Protein AF-A0A1F9PVB0-F1 (afdb_monomer)

Radius of gyration: 19.14 Å; Cα contacts (8 Å, |Δi|>4): 249; chains: 1; bounding box: 42×34×52 Å

Mean predicted aligned error: 6.61 Å

Secondary structure (DSSP, 8-state):
-PPPPHHHHHHHHHHHHHHTTSS-TT-EE-HHHHHHHTT--HHHHHHHHHHHHHTTSEEEETTTEEEEPP--HHHHHHHHHHHHHHHHHHHHHHHHH--HHHHHHHHHHHHHHHHHHHHT-HHHHHHHHHHHHHHHHHHTT-HHHHHHHHHHHHHHHHHHHHHTTSHHHHHHHHHHHHHHHHHHHHT-HHHHHHHHHHHHHHHHHHHHHHHHHHHHHHHH-----

Foldseek 3Di:
DDDDDPLVVLLVVVLLCLLLCVVPAFDFDALVVSCVVVVHDSVSSVSSLVVCVVLVQWDQDVVRHTGGHHDDLVVLVVLLVVLLVLLLLLQLLLLVQPDPVLLVVLVVLLVQLVVCLVVLVLVSNLVSVLVNSLSSSVSSVDPVSSVVNNVSSSVCSSQSSLLSVPSVLSVVLSVLSVQLSVCSVVSPSVSNSVSSSVSSVSSSVSSVVSSVVSNVVVVVPPPDD

pLDDT: mean 88.17, std 12.31, range [33.34, 98.75]

Structure (mmCIF, N/CA/C/O backbone):
data_AF-A0A1F9PVB0-F1
#
_entry.id   AF-A0A1F9PVB0-F1
#
loop_
_atom_site.group_PDB
_atom_site.id
_atom_site.type_symbol
_atom_site.label_atom_id
_atom_site.label_alt_id
_atom_site.label_comp_id
_atom_site.label_asym_id
_atom_site.label_entity_id
_atom_site.label_seq_id
_atom_site.pdbx_PDB_ins_code
_atom_site.Cartn_x
_atom_site.Cartn_y
_atom_site.Cartn_z
_atom_site.occupancy
_atom_site.B_iso_or_equiv
_atom_site.auth_seq_id
_atom_site.auth_comp_id
_atom_site.auth_asym_id
_atom_site.auth_atom_id
_atom_site.pdbx_PDB_model_num
ATOM 1 N N . MET A 1 1 ? -12.486 -3.206 -29.913 1.00 39.44 1 MET A N 1
ATOM 2 C CA . MET A 1 1 ? -11.451 -3.161 -28.852 1.00 39.44 1 MET A CA 1
ATOM 3 C C . MET A 1 1 ? -10.563 -1.949 -29.099 1.00 39.44 1 MET A C 1
ATOM 5 O O . MET A 1 1 ? -10.089 -1.798 -30.216 1.00 39.44 1 MET A O 1
ATOM 9 N N . LYS A 1 2 ? -10.399 -1.046 -28.122 1.00 46.59 2 LYS A N 1
ATOM 10 C CA . LYS A 1 2 ? -9.536 0.141 -28.270 1.00 46.59 2 LYS A CA 1
ATOM 11 C C . LYS A 1 2 ? -8.075 -0.313 -28.170 1.00 46.59 2 LYS A C 1
ATOM 13 O O . LYS A 1 2 ? -7.736 -0.998 -27.208 1.00 46.59 2 LYS A O 1
ATOM 18 N N . ALA A 1 3 ? -7.240 0.021 -29.153 1.00 67.44 3 ALA A N 1
ATOM 19 C CA . ALA A 1 3 ? -5.820 -0.320 -29.119 1.00 67.44 3 ALA A CA 1
ATOM 20 C C . ALA A 1 3 ? -5.157 0.313 -27.884 1.00 67.44 3 ALA A C 1
ATOM 22 O O . ALA A 1 3 ? -5.349 1.498 -27.603 1.00 67.44 3 ALA A O 1
ATOM 23 N N . GLU A 1 4 ? -4.405 -0.485 -27.127 1.00 75.62 4 GLU A N 1
ATOM 24 C CA . GLU A 1 4 ? -3.666 0.002 -25.964 1.00 75.62 4 GLU A CA 1
ATOM 25 C C . GLU A 1 4 ? -2.594 1.007 -26.406 1.00 75.62 4 GLU A C 1
ATOM 27 O O . GLU A 1 4 ? -1.828 0.735 -27.335 1.00 75.62 4 GLU A O 1
ATOM 32 N N . SER A 1 5 ? -2.542 2.174 -25.752 1.00 87.81 5 SER A N 1
ATOM 33 C CA . SER A 1 5 ? -1.594 3.226 -26.124 1.00 87.81 5 SER A CA 1
ATOM 34 C C . SER A 1 5 ? -0.147 2.784 -25.902 1.00 87.81 5 SER A C 1
ATOM 36 O O . SER A 1 5 ? 0.158 2.037 -24.969 1.00 87.81 5 SER A O 1
ATOM 38 N N . LEU A 1 6 ? 0.764 3.294 -26.735 1.00 86.50 6 LEU A N 1
ATOM 39 C CA . LEU A 1 6 ? 2.190 2.970 -26.660 1.00 86.50 6 LEU A CA 1
ATOM 40 C C . LEU A 1 6 ? 2.778 3.274 -25.275 1.00 86.50 6 LEU A C 1
ATOM 42 O O . LEU A 1 6 ? 3.501 2.457 -24.719 1.00 86.50 6 LEU A O 1
ATOM 46 N N . ARG A 1 7 ? 2.364 4.391 -24.665 1.00 87.56 7 ARG A N 1
ATOM 47 C CA . ARG A 1 7 ? 2.676 4.735 -23.271 1.00 87.56 7 ARG A CA 1
ATOM 48 C C . ARG A 1 7 ? 2.326 3.613 -22.296 1.00 87.56 7 ARG A C 1
ATOM 50 O O . ARG A 1 7 ? 3.133 3.276 -21.438 1.00 87.56 7 ARG A O 1
ATOM 57 N N . THR A 1 8 ? 1.118 3.058 -22.395 1.00 82.12 8 THR A N 1
ATOM 58 C CA . THR A 1 8 ? 0.661 2.008 -21.477 1.00 82.12 8 THR A CA 1
ATOM 59 C C . THR A 1 8 ? 1.465 0.727 -21.671 1.00 82.12 8 THR A C 1
ATOM 61 O O . THR A 1 8 ? 1.824 0.097 -20.679 1.00 82.12 8 THR A O 1
ATOM 64 N N . LYS A 1 9 ? 1.816 0.383 -22.917 1.00 85.25 9 LYS A N 1
ATOM 65 C CA . LYS A 1 9 ? 2.694 -0.758 -23.215 1.00 85.25 9 LYS A CA 1
ATOM 66 C C . LYS A 1 9 ? 4.089 -0.580 -22.610 1.00 85.25 9 LYS A C 1
ATOM 68 O O . LYS A 1 9 ? 4.544 -1.463 -21.888 1.00 85.25 9 LYS A O 1
ATOM 73 N N . VAL A 1 10 ? 4.723 0.576 -22.836 1.00 90.06 10 VAL A N 1
ATOM 74 C CA . VAL A 1 10 ? 6.048 0.909 -22.278 1.00 90.06 10 VAL A CA 1
ATOM 75 C C . VAL A 1 10 ? 6.019 0.850 -20.750 1.00 90.06 10 VAL A C 1
ATOM 77 O O . VAL A 1 10 ? 6.841 0.170 -20.145 1.00 90.06 10 VAL A O 1
ATOM 80 N N . TYR A 1 11 ? 5.029 1.493 -20.124 1.00 89.19 11 TYR A N 1
ATOM 81 C CA . TYR A 1 11 ? 4.842 1.462 -18.673 1.00 89.19 11 TYR A CA 1
ATOM 82 C C . TYR A 1 11 ? 4.715 0.031 -18.135 1.00 89.19 11 TYR A C 1
ATOM 84 O O . TYR A 1 11 ? 5.424 -0.326 -17.198 1.00 89.19 11 TYR A O 1
ATOM 92 N N . LYS A 1 12 ? 3.846 -0.800 -18.728 1.00 83.12 12 LYS A N 1
ATOM 93 C CA . LYS A 1 12 ? 3.641 -2.183 -18.274 1.00 83.12 12 LYS A CA 1
ATOM 94 C C . LYS A 1 12 ? 4.915 -3.016 -18.401 1.00 83.12 12 LYS A C 1
ATOM 96 O O . LYS A 1 12 ? 5.236 -3.737 -17.464 1.00 83.12 12 LYS A O 1
ATOM 101 N N . SER A 1 13 ? 5.634 -2.888 -19.519 1.00 85.81 13 SER A N 1
ATOM 102 C CA . SER A 1 13 ? 6.887 -3.614 -19.752 1.00 85.81 13 SER A CA 1
ATOM 103 C C . SER A 1 13 ? 7.946 -3.240 -18.720 1.00 85.81 13 SER A C 1
ATOM 105 O O . SER A 1 13 ? 8.415 -4.103 -17.988 1.00 85.81 13 SER A O 1
ATOM 107 N N . LEU A 1 14 ? 8.253 -1.945 -18.587 1.00 88.69 14 LEU A N 1
ATOM 108 C CA . LEU A 1 14 ? 9.259 -1.461 -17.637 1.00 88.69 14 LEU A CA 1
ATOM 109 C C . LEU A 1 14 ? 8.904 -1.816 -16.194 1.00 88.69 14 LEU A C 1
ATOM 111 O O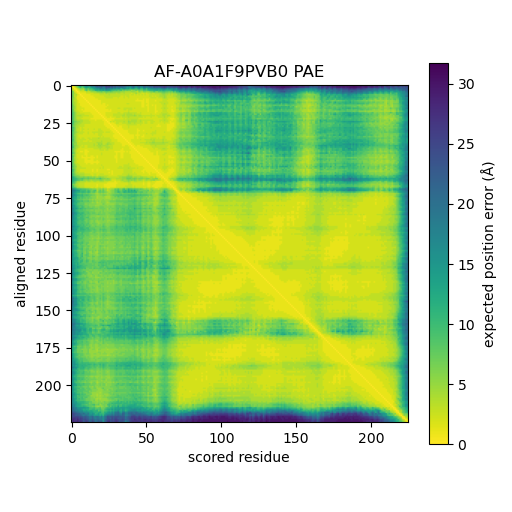 . LEU A 1 14 ? 9.774 -2.174 -15.410 1.00 88.69 14 LEU A O 1
ATOM 115 N N . ARG A 1 15 ? 7.618 -1.736 -15.838 1.00 86.12 15 ARG A N 1
ATOM 116 C CA . ARG A 1 15 ? 7.149 -2.115 -14.507 1.00 86.12 15 ARG A CA 1
ATOM 117 C C . ARG A 1 15 ? 7.441 -3.581 -14.208 1.00 86.12 15 ARG A C 1
ATOM 119 O O . ARG A 1 15 ? 7.918 -3.884 -13.121 1.00 86.12 15 ARG A O 1
ATOM 12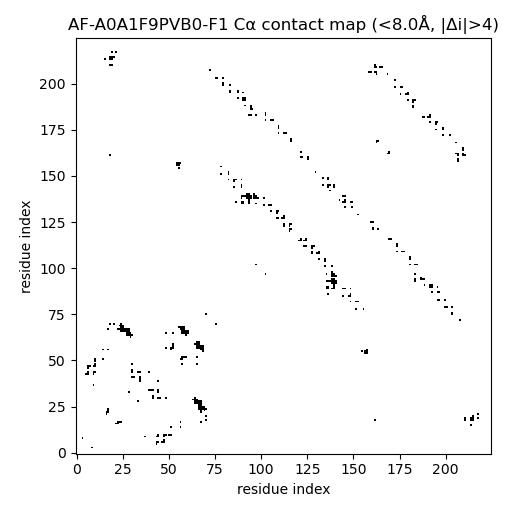6 N N . ILE A 1 16 ? 7.136 -4.475 -15.150 1.00 80.00 16 ILE A N 1
ATOM 127 C CA . ILE A 1 16 ? 7.434 -5.904 -15.012 1.00 80.00 16 ILE A CA 1
ATOM 128 C C . ILE A 1 16 ? 8.944 -6.090 -14.885 1.00 80.00 16 ILE A C 1
ATOM 130 O O . ILE A 1 16 ? 9.393 -6.734 -13.945 1.00 80.00 16 ILE A O 1
ATOM 134 N N . ASP A 1 17 ? 9.734 -5.466 -15.754 1.00 85.62 17 ASP A N 1
ATOM 135 C CA . ASP A 1 17 ? 11.188 -5.616 -15.737 1.00 85.62 17 ASP A CA 1
ATOM 136 C C . ASP A 1 17 ? 11.817 -5.131 -14.413 1.00 85.62 17 ASP A C 1
ATOM 138 O O . ASP A 1 17 ? 12.725 -5.773 -13.895 1.00 85.62 17 ASP A O 1
ATOM 142 N N . ILE A 1 18 ? 11.302 -4.055 -13.811 1.00 85.12 18 ILE A N 1
ATOM 143 C CA . ILE A 1 18 ? 11.745 -3.574 -12.490 1.00 85.12 18 ILE A CA 1
ATOM 144 C C . ILE A 1 18 ? 11.314 -4.536 -11.373 1.00 85.12 18 ILE A C 1
ATOM 146 O O . ILE A 1 18 ? 12.125 -4.947 -10.550 1.00 85.12 18 ILE A O 1
ATOM 150 N N . VAL A 1 19 ? 10.037 -4.925 -11.339 1.00 79.19 19 VAL A N 1
ATOM 151 C CA . VAL A 1 19 ? 9.473 -5.760 -10.260 1.00 79.19 19 VAL A CA 1
ATOM 152 C C . VAL A 1 19 ? 10.051 -7.183 -10.269 1.00 79.19 19 VAL A C 1
ATOM 154 O O . VAL A 1 19 ? 10.227 -7.789 -9.213 1.00 79.19 19 VAL A O 1
ATOM 157 N N . THR A 1 20 ? 10.370 -7.712 -11.452 1.00 73.00 20 THR A N 1
ATOM 158 C CA . THR A 1 20 ? 11.058 -9.004 -11.639 1.00 73.00 20 THR A CA 1
ATOM 159 C C . THR A 1 20 ? 12.543 -8.947 -11.282 1.00 73.00 20 THR A C 1
ATOM 161 O O . THR A 1 20 ? 13.182 -9.990 -11.187 1.00 73.00 20 THR A O 1
ATOM 164 N N . GLY A 1 21 ? 13.120 -7.752 -11.133 1.00 77.50 21 GLY A N 1
ATOM 165 C CA . GLY A 1 21 ? 14.564 -7.573 -11.009 1.00 77.50 21 GLY A CA 1
ATOM 166 C C . GLY A 1 21 ? 15.342 -7.790 -12.312 1.00 77.50 21 GLY A C 1
ATOM 167 O O . GLY A 1 21 ? 16.573 -7.776 -12.274 1.00 77.50 21 GLY A O 1
ATOM 168 N N . LYS A 1 22 ? 14.668 -7.951 -13.466 1.00 83.06 22 LYS A N 1
ATOM 169 C CA . LYS A 1 22 ? 15.325 -7.956 -14.786 1.00 83.06 22 LYS A CA 1
ATOM 170 C C . LYS A 1 22 ? 16.086 -6.648 -15.011 1.00 83.06 22 LYS A C 1
ATOM 172 O O . LYS A 1 22 ? 17.226 -6.663 -15.465 1.00 83.06 22 LYS A O 1
ATOM 177 N N . ILE A 1 23 ? 15.476 -5.526 -14.633 1.00 86.44 23 ILE A N 1
ATOM 178 C CA . ILE A 1 23 ? 16.192 -4.285 -14.350 1.00 86.44 23 ILE A CA 1
ATOM 179 C C . ILE A 1 23 ? 16.444 -4.271 -12.843 1.00 86.44 23 ILE A C 1
ATOM 181 O O . ILE A 1 23 ? 15.514 -4.132 -12.051 1.00 86.44 23 ILE A O 1
ATOM 185 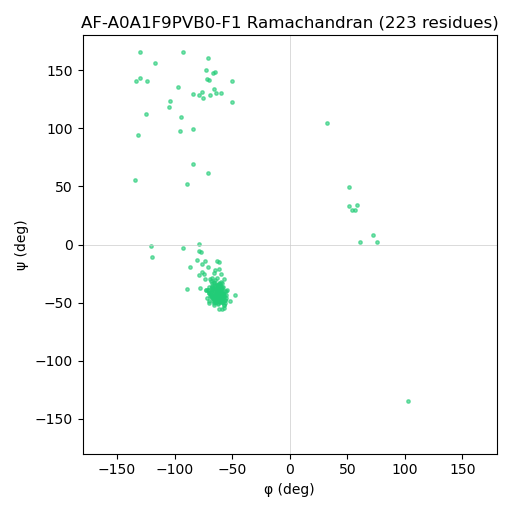N N . ARG A 1 24 ? 17.707 -4.445 -12.450 1.00 83.44 24 ARG A N 1
ATOM 186 C CA . ARG A 1 24 ? 18.093 -4.568 -11.040 1.00 83.44 24 ARG A CA 1
ATOM 187 C C . ARG A 1 24 ? 17.858 -3.265 -10.275 1.00 83.44 24 ARG A C 1
ATOM 189 O O . ARG A 1 24 ? 18.075 -2.181 -10.825 1.00 83.44 24 ARG A O 1
ATOM 196 N N . GLY A 1 25 ? 17.518 -3.380 -8.993 1.00 84.94 25 GLY A N 1
ATOM 197 C CA . GLY A 1 25 ? 17.609 -2.270 -8.043 1.00 84.94 25 GLY A CA 1
ATOM 198 C C . GLY A 1 25 ? 18.985 -1.600 -8.111 1.00 84.94 25 GLY A C 1
ATOM 199 O O . GLY A 1 25 ? 19.998 -2.261 -8.342 1.00 84.94 25 GLY A O 1
ATOM 200 N N . GLY A 1 26 ? 19.019 -0.273 -8.012 1.00 87.19 26 GLY A N 1
ATOM 201 C CA . GLY A 1 26 ? 20.235 0.524 -8.190 1.00 87.19 26 GLY A CA 1
ATOM 202 C C . GLY A 1 26 ? 20.686 0.706 -9.646 1.00 87.19 26 GLY A C 1
ATOM 203 O O . GLY A 1 26 ? 21.707 1.347 -9.892 1.00 87.19 26 GLY A O 1
ATOM 204 N N . THR A 1 27 ? 19.946 0.187 -10.634 1.00 90.88 27 THR A N 1
ATOM 205 C CA . THR A 1 27 ? 20.231 0.467 -12.050 1.00 90.88 27 THR A CA 1
ATOM 206 C C . THR A 1 27 ? 19.757 1.870 -12.414 1.00 90.88 27 THR A C 1
ATOM 208 O O . THR A 1 27 ? 18.606 2.237 -12.170 1.00 90.88 27 THR A O 1
ATOM 211 N N . ARG A 1 28 ? 20.623 2.652 -13.062 1.00 94.62 28 ARG A N 1
ATOM 212 C CA . ARG A 1 28 ? 20.244 3.934 -13.664 1.00 94.62 28 ARG A CA 1
ATOM 213 C C . ARG A 1 28 ? 19.661 3.702 -15.058 1.00 94.62 28 ARG A C 1
ATOM 215 O O . ARG A 1 28 ? 20.298 3.053 -15.879 1.00 94.62 28 ARG A O 1
ATOM 222 N N . VAL A 1 29 ? 18.494 4.279 -15.334 1.00 94.50 29 VAL A N 1
ATOM 223 C CA . VAL A 1 29 ? 17.827 4.246 -16.644 1.00 94.50 29 VAL A CA 1
ATOM 224 C C . VAL A 1 29 ? 17.551 5.659 -17.152 1.00 94.50 29 VAL A C 1
ATOM 226 O O . VAL A 1 29 ? 17.170 6.555 -16.393 1.00 94.50 29 VAL A O 1
ATOM 229 N N . THR A 1 30 ? 17.720 5.881 -18.453 1.00 95.44 30 THR A N 1
ATOM 230 C CA . THR A 1 30 ? 17.417 7.163 -19.103 1.00 95.44 30 THR A CA 1
ATOM 231 C C . THR A 1 30 ? 16.311 7.043 -20.145 1.00 95.44 30 THR A C 1
ATOM 233 O O . THR A 1 30 ? 16.089 5.991 -20.740 1.00 95.44 30 THR A O 1
ATOM 236 N N . GLU A 1 31 ? 15.636 8.164 -20.422 1.00 94.75 31 GLU A N 1
ATOM 237 C CA . GLU A 1 31 ? 14.632 8.245 -21.491 1.00 94.75 31 GLU A CA 1
ATOM 238 C C . GLU A 1 31 ? 15.188 7.792 -22.847 1.00 94.75 31 GLU A C 1
ATOM 240 O O . GLU A 1 31 ? 14.477 7.144 -23.606 1.00 94.75 31 GLU A O 1
ATOM 245 N N . ASN A 1 32 ? 16.442 8.145 -23.153 1.00 94.06 32 ASN A N 1
ATOM 246 C CA . ASN A 1 32 ? 17.069 7.836 -24.437 1.00 94.06 32 ASN A CA 1
ATOM 247 C C . ASN A 1 32 ? 17.385 6.343 -24.567 1.00 94.06 32 ASN A C 1
ATOM 249 O O . ASN A 1 32 ? 17.079 5.758 -25.599 1.00 94.06 32 ASN A O 1
ATOM 253 N N . GLU A 1 33 ? 17.963 5.729 -23.531 1.00 93.31 33 GLU A N 1
ATOM 254 C CA . GLU A 1 33 ? 18.284 4.294 -23.534 1.00 93.31 33 GLU A CA 1
ATOM 255 C C . GLU A 1 33 ? 17.021 3.452 -23.743 1.00 93.31 33 GLU A C 1
ATOM 257 O O . GLU A 1 33 ? 17.001 2.573 -24.600 1.00 93.31 33 GLU A O 1
ATOM 262 N N . ILE A 1 34 ? 15.943 3.774 -23.020 1.00 93.50 34 ILE A N 1
ATOM 263 C CA . ILE A 1 34 ? 14.671 3.053 -23.128 1.00 93.50 34 ILE A CA 1
ATOM 264 C C . ILE A 1 34 ? 13.956 3.334 -24.459 1.00 93.50 34 ILE A C 1
ATOM 266 O O . ILE A 1 34 ? 13.369 2.431 -25.049 1.00 93.50 34 ILE A O 1
ATOM 270 N N . ALA A 1 35 ? 13.990 4.574 -24.958 1.00 93.75 35 ALA A N 1
ATOM 271 C CA . ALA A 1 35 ? 13.406 4.910 -26.259 1.00 93.75 35 ALA A CA 1
ATOM 272 C C . ALA A 1 35 ? 14.086 4.142 -27.400 1.00 93.75 35 ALA A C 1
ATOM 274 O O . ALA A 1 35 ? 13.400 3.591 -28.261 1.00 93.75 35 ALA A O 1
ATOM 275 N N . ASN A 1 36 ? 15.418 4.056 -27.361 1.00 92.50 36 ASN A N 1
ATOM 276 C CA . ASN A 1 36 ? 16.204 3.322 -28.346 1.00 92.50 36 ASN A CA 1
ATOM 277 C C . ASN A 1 36 ? 15.961 1.811 -28.255 1.00 92.50 36 ASN A C 1
ATOM 279 O O . ASN A 1 36 ? 15.741 1.179 -29.284 1.00 92.50 36 ASN A O 1
ATOM 283 N N . SER A 1 37 ? 15.950 1.233 -27.047 1.00 88.25 37 SER A N 1
ATOM 284 C CA . SER A 1 37 ? 15.757 -0.215 -26.876 1.00 88.25 37 SER A CA 1
ATOM 285 C C . SER A 1 37 ? 14.368 -0.690 -27.302 1.00 88.25 37 SER A C 1
ATOM 287 O O . SER A 1 37 ? 14.225 -1.793 -27.821 1.00 88.25 37 SER A O 1
ATOM 289 N N . LEU A 1 38 ? 13.345 0.149 -27.121 1.00 86.62 38 LEU A N 1
ATOM 290 C CA . LEU A 1 38 ? 11.968 -0.163 -27.503 1.00 86.62 38 LEU A CA 1
ATOM 291 C C . LEU A 1 38 ? 11.604 0.320 -28.918 1.00 86.62 38 LEU A C 1
ATOM 293 O O . LEU A 1 38 ? 10.486 0.066 -29.363 1.00 86.62 38 LEU A O 1
ATOM 297 N N . ASN A 1 39 ? 12.517 1.004 -29.619 1.00 90.25 39 ASN A N 1
ATOM 298 C CA . ASN A 1 39 ? 12.292 1.639 -30.922 1.00 90.25 39 ASN A CA 1
ATOM 299 C C . ASN A 1 39 ? 11.044 2.550 -30.944 1.00 90.25 39 ASN A C 1
ATOM 301 O O . ASN A 1 39 ? 10.163 2.441 -31.801 1.00 90.25 39 ASN A O 1
ATOM 305 N N . VAL A 1 40 ? 10.944 3.441 -29.953 1.00 92.19 40 VAL A N 1
ATOM 306 C CA . VAL A 1 40 ? 9.829 4.386 -29.779 1.00 92.19 40 VAL A CA 1
ATOM 307 C C . VAL A 1 40 ? 10.335 5.812 -29.574 1.00 92.19 40 VAL A C 1
ATOM 309 O O . VAL A 1 40 ? 11.497 6.043 -29.257 1.00 92.19 40 VAL A O 1
ATOM 312 N N . SER A 1 41 ? 9.451 6.804 -29.704 1.00 92.75 41 SER A N 1
ATOM 313 C CA . SER A 1 41 ? 9.799 8.185 -29.359 1.00 92.75 41 SER A CA 1
ATOM 314 C C . SER A 1 41 ? 9.949 8.384 -27.843 1.00 92.75 41 SER A C 1
ATOM 316 O O . SER A 1 41 ? 9.429 7.626 -27.024 1.00 92.75 41 SER A O 1
ATOM 318 N N . ARG A 1 42 ? 10.638 9.458 -27.447 1.00 93.75 42 ARG A N 1
ATOM 319 C CA . ARG A 1 42 ? 10.915 9.769 -26.033 1.00 93.75 42 ARG A CA 1
ATOM 320 C C . ARG A 1 42 ? 9.677 10.147 -25.218 1.00 93.75 42 ARG A C 1
ATOM 322 O O . ARG A 1 42 ? 9.663 9.925 -24.014 1.00 93.75 42 ARG A O 1
ATOM 329 N N . THR A 1 43 ? 8.648 10.721 -25.837 1.00 93.69 43 THR A N 1
ATOM 330 C CA . THR A 1 43 ? 7.437 11.195 -25.141 1.00 93.69 43 THR A CA 1
ATOM 331 C C . THR A 1 43 ? 6.706 10.087 -24.364 1.00 93.69 43 THR A C 1
ATOM 333 O O . THR A 1 43 ? 6.551 10.237 -23.151 1.00 93.69 43 THR A O 1
ATOM 336 N N . PRO A 1 44 ? 6.307 8.948 -24.975 1.00 92.56 44 PRO A N 1
ATOM 337 C CA . PRO A 1 44 ? 5.655 7.860 -24.241 1.00 92.56 44 PRO A CA 1
ATOM 338 C C . PRO A 1 44 ? 6.560 7.229 -23.175 1.00 92.56 44 PRO A C 1
ATOM 340 O O . PRO A 1 44 ? 6.053 6.754 -22.160 1.00 92.56 44 PRO A O 1
ATOM 343 N N . VAL A 1 45 ? 7.882 7.252 -23.377 1.00 95.25 45 VAL A N 1
ATOM 344 C CA . VAL A 1 45 ? 8.869 6.772 -22.399 1.00 95.25 45 VAL A CA 1
ATOM 345 C C . VAL A 1 45 ? 8.943 7.700 -21.193 1.00 95.25 45 VAL A C 1
ATOM 347 O O . VAL A 1 45 ? 8.845 7.229 -20.065 1.00 95.25 45 VAL A O 1
ATOM 350 N N . ARG A 1 46 ? 9.051 9.016 -21.408 1.00 93.75 46 ARG A N 1
ATOM 351 C CA . ARG A 1 46 ? 9.056 10.016 -20.332 1.00 93.75 46 ARG A CA 1
ATOM 352 C C . ARG A 1 46 ? 7.803 9.902 -19.471 1.00 93.75 46 ARG A C 1
ATOM 354 O O . ARG A 1 46 ? 7.918 9.859 -18.252 1.00 93.75 46 ARG A O 1
ATOM 361 N N . GLU A 1 47 ? 6.623 9.819 -20.083 1.00 92.94 47 GLU A N 1
ATOM 362 C CA . GLU A 1 47 ? 5.368 9.667 -19.335 1.00 92.94 47 GLU A CA 1
ATOM 363 C C . GLU A 1 47 ? 5.326 8.353 -18.538 1.00 92.94 47 GLU A C 1
ATOM 365 O O . GLU A 1 47 ? 4.877 8.337 -17.391 1.00 92.94 47 GLU A O 1
ATOM 370 N N . ALA A 1 48 ? 5.820 7.252 -19.114 1.00 92.38 48 ALA A N 1
ATOM 371 C CA . ALA A 1 48 ? 5.911 5.971 -18.420 1.00 92.38 48 ALA A CA 1
ATOM 372 C C . ALA A 1 48 ? 6.880 6.024 -17.225 1.00 92.38 48 ALA A C 1
ATOM 374 O O . ALA A 1 48 ? 6.517 5.581 -16.137 1.00 92.38 48 ALA A O 1
ATOM 375 N N . LEU A 1 49 ? 8.072 6.606 -17.396 1.00 93.88 49 LEU A N 1
ATOM 376 C CA . LEU A 1 49 ? 9.069 6.769 -16.330 1.00 93.88 49 LEU A CA 1
ATOM 377 C C . LEU A 1 49 ? 8.579 7.714 -15.226 1.00 93.88 49 LEU A C 1
ATOM 379 O O . LEU A 1 49 ? 8.750 7.417 -14.046 1.00 93.88 49 LEU A O 1
ATOM 383 N N . GLN A 1 50 ? 7.906 8.813 -15.579 1.00 91.12 50 GLN A N 1
ATOM 384 C CA . GLN A 1 50 ? 7.262 9.696 -14.602 1.00 91.12 50 GLN A CA 1
ATOM 385 C C . GLN A 1 50 ? 6.210 8.951 -13.784 1.00 91.12 50 GLN A C 1
ATOM 387 O O . GLN A 1 50 ? 6.173 9.096 -12.564 1.00 91.12 50 GLN A O 1
ATOM 392 N N . LYS A 1 51 ? 5.391 8.118 -14.432 1.00 87.62 51 LYS A N 1
ATOM 393 C CA . LYS A 1 51 ? 4.397 7.301 -13.738 1.00 87.62 51 LYS A CA 1
ATOM 394 C C . LYS A 1 51 ? 5.045 6.274 -12.804 1.00 87.62 51 LYS A C 1
ATOM 396 O O . LYS A 1 51 ? 4.641 6.168 -11.653 1.00 87.62 51 LYS A O 1
ATOM 401 N N . LEU A 1 52 ? 6.082 5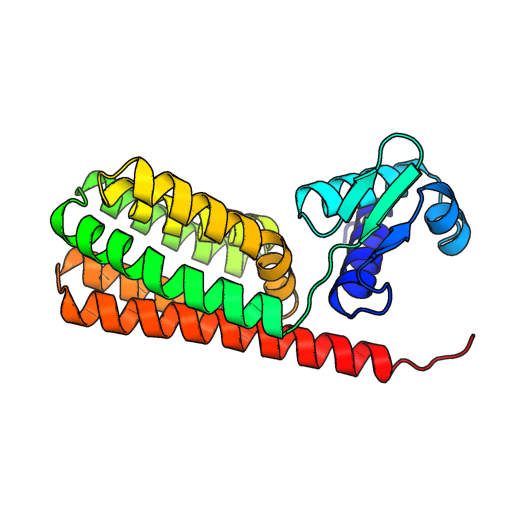.567 -13.254 1.00 88.19 52 LEU A N 1
ATOM 402 C CA . LEU A 1 52 ? 6.850 4.643 -12.407 1.00 88.19 52 LEU A CA 1
ATOM 403 C C . LEU A 1 52 ? 7.516 5.358 -11.223 1.00 88.19 52 LEU A C 1
ATOM 405 O O . LEU A 1 52 ? 7.608 4.797 -10.133 1.00 88.19 52 LEU A O 1
ATOM 409 N N . SER A 1 53 ? 7.940 6.608 -11.419 1.00 89.31 53 SER A N 1
ATOM 410 C CA . SER A 1 53 ? 8.489 7.427 -10.342 1.00 89.31 53 SER A CA 1
ATOM 411 C C . SER A 1 53 ? 7.426 7.867 -9.335 1.00 89.31 53 SER A C 1
ATOM 413 O O . SER A 1 53 ? 7.665 7.800 -8.132 1.00 89.31 53 SER A O 1
ATOM 415 N N . GLN A 1 54 ? 6.221 8.222 -9.793 1.00 83.50 54 GLN A N 1
ATOM 416 C CA . GLN A 1 54 ? 5.077 8.473 -8.905 1.00 83.50 54 GLN A CA 1
ATOM 417 C C . GLN A 1 54 ? 4.701 7.224 -8.094 1.00 83.50 54 GLN A C 1
ATOM 419 O O . GLN A 1 54 ? 4.305 7.334 -6.936 1.00 83.50 54 GLN A O 1
ATOM 424 N N . GLU A 1 55 ? 4.878 6.037 -8.679 1.00 77.38 55 GLU A N 1
ATOM 425 C CA . GLU A 1 55 ? 4.686 4.742 -8.016 1.00 77.38 55 GLU A CA 1
ATOM 426 C C . GLU A 1 55 ? 5.860 4.331 -7.110 1.00 77.38 55 GLU A C 1
ATOM 428 O O . GLU A 1 55 ? 5.801 3.264 -6.502 1.00 77.38 55 GLU A O 1
ATOM 433 N N . LYS A 1 56 ? 6.913 5.157 -6.992 1.00 81.62 56 LYS A N 1
ATOM 434 C CA . LYS A 1 56 ? 8.132 4.882 -6.207 1.00 81.62 56 LYS A CA 1
ATOM 435 C C . LYS A 1 56 ? 8.851 3.588 -6.603 1.00 81.62 56 LYS A C 1
ATOM 437 O O . LYS A 1 56 ? 9.483 2.944 -5.772 1.00 81.62 56 LYS A O 1
ATOM 442 N N . LEU A 1 57 ? 8.739 3.196 -7.869 1.00 84.12 57 LEU A N 1
ATOM 443 C CA . LEU A 1 57 ? 9.593 2.166 -8.470 1.00 84.12 57 LEU A CA 1
ATOM 444 C C . LEU A 1 57 ? 10.885 2.773 -9.025 1.00 84.12 57 LEU A C 1
ATOM 446 O O . LEU A 1 57 ? 11.865 2.063 -9.236 1.00 84.12 57 LEU A O 1
ATOM 450 N N . LEU A 1 58 ? 10.870 4.089 -9.254 1.00 91.00 58 LEU A N 1
ATOM 451 C CA . LEU A 1 58 ? 12.000 4.869 -9.724 1.00 91.00 58 LEU A CA 1
ATOM 452 C C . LEU A 1 58 ? 12.166 6.152 -8.898 1.00 91.00 58 LEU A C 1
ATOM 454 O O . LEU A 1 58 ? 11.192 6.866 -8.646 1.00 91.00 58 LEU A O 1
ATOM 458 N N . THR A 1 59 ? 13.408 6.520 -8.606 1.00 91.50 59 THR A N 1
ATOM 459 C CA . THR A 1 59 ? 13.765 7.836 -8.065 1.00 91.50 59 THR A CA 1
ATOM 460 C C . THR A 1 59 ? 14.391 8.694 -9.158 1.00 91.50 59 THR A C 1
ATOM 462 O O . THR A 1 59 ? 15.374 8.307 -9.787 1.00 91.50 59 THR A O 1
ATOM 465 N N . ALA A 1 60 ? 13.818 9.869 -9.420 1.00 92.81 60 ALA A N 1
ATOM 466 C CA . ALA A 1 60 ? 14.353 10.789 -10.420 1.00 92.81 60 ALA A CA 1
ATOM 467 C C . ALA A 1 60 ? 15.696 11.380 -9.958 1.00 92.81 60 ALA A C 1
ATOM 469 O O . ALA A 1 60 ? 15.787 11.950 -8.871 1.00 92.81 60 ALA A O 1
ATOM 470 N N . ILE A 1 61 ? 16.721 11.295 -10.808 1.00 94.19 61 ILE A N 1
ATOM 471 C CA . ILE A 1 61 ? 18.038 11.891 -10.572 1.00 94.19 61 ILE A CA 1
ATOM 472 C C . ILE A 1 61 ? 18.161 13.146 -11.447 1.00 94.19 61 ILE A C 1
ATOM 474 O O . ILE A 1 61 ? 18.116 13.034 -12.681 1.00 94.19 61 ILE A O 1
ATOM 478 N N . PRO A 1 62 ? 18.339 14.346 -10.862 1.00 89.19 62 PRO A N 1
ATOM 479 C CA . PRO A 1 62 ? 18.453 15.585 -11.623 1.00 89.19 62 PRO A CA 1
ATOM 480 C C . PRO A 1 62 ? 19.482 15.472 -12.753 1.00 89.19 62 PRO A C 1
ATOM 482 O O . PRO A 1 62 ? 20.645 15.160 -12.517 1.00 89.19 62 PRO A O 1
ATOM 485 N N . LYS A 1 63 ? 19.040 15.722 -13.994 1.00 88.00 63 LYS A N 1
ATOM 486 C CA . LYS A 1 63 ? 19.853 15.670 -15.228 1.00 88.00 63 LYS A CA 1
ATOM 487 C C . LYS A 1 63 ? 20.477 14.304 -15.576 1.00 88.00 63 LYS A C 1
ATOM 489 O O . LYS A 1 63 ? 21.160 14.224 -16.590 1.00 88.00 63 LYS A O 1
ATOM 494 N N . ALA A 1 64 ? 20.232 13.243 -14.804 1.00 88.56 64 ALA A N 1
ATOM 495 C CA . ALA A 1 64 ? 20.884 11.941 -14.992 1.00 88.56 64 ALA A CA 1
ATOM 496 C C . ALA A 1 64 ? 19.917 10.774 -15.271 1.00 88.56 64 ALA A C 1
ATOM 498 O O . ALA A 1 64 ? 20.372 9.655 -15.515 1.00 88.56 64 ALA A O 1
ATOM 499 N N . GLY A 1 65 ? 18.605 11.027 -15.291 1.00 93.06 65 GLY A N 1
ATOM 500 C CA . GLY A 1 65 ? 17.577 10.022 -15.573 1.00 93.06 65 GLY A CA 1
ATOM 501 C C . GLY A 1 65 ? 16.881 9.559 -14.299 1.00 93.06 65 GLY A C 1
ATOM 502 O O . GLY A 1 65 ? 16.492 10.385 -13.476 1.00 93.06 65 GLY A O 1
ATOM 503 N N . TYR A 1 66 ? 16.709 8.251 -14.148 1.00 96.38 66 TYR A N 1
ATOM 504 C CA . TYR A 1 66 ? 16.012 7.627 -13.028 1.00 96.38 66 TYR A CA 1
ATOM 505 C C . TYR A 1 66 ? 16.859 6.500 -12.434 1.00 96.38 66 TYR A C 1
ATOM 507 O O . TYR A 1 66 ? 17.523 5.781 -13.174 1.00 96.38 66 TYR A O 1
ATOM 515 N N . MET A 1 67 ? 16.828 6.340 -11.115 1.00 94.44 67 MET A N 1
ATOM 516 C CA . MET A 1 67 ? 17.383 5.193 -10.399 1.00 94.44 67 MET A CA 1
ATOM 517 C C . MET A 1 67 ? 16.271 4.195 -10.103 1.00 94.44 67 MET A C 1
ATOM 519 O O . MET A 1 67 ? 15.201 4.607 -9.662 1.00 94.44 67 MET A O 1
ATOM 523 N N . VAL A 1 68 ? 16.516 2.908 -10.319 1.00 90.19 68 VAL A N 1
ATOM 524 C CA . VAL A 1 68 ? 15.577 1.842 -9.960 1.00 90.19 68 VAL A CA 1
ATOM 525 C C . VAL A 1 68 ? 15.673 1.568 -8.467 1.00 90.19 68 VAL A C 1
ATOM 527 O O . VAL A 1 68 ? 16.767 1.379 -7.942 1.00 90.19 68 VAL A O 1
ATOM 530 N N . GLU A 1 69 ? 14.534 1.569 -7.783 1.00 85.00 69 GLU A N 1
ATOM 531 C CA . GLU A 1 69 ? 14.475 1.275 -6.351 1.00 85.00 69 GLU A CA 1
ATOM 532 C C . GLU A 1 69 ? 14.762 -0.204 -6.087 1.00 85.00 69 GLU A C 1
ATOM 534 O O . GLU A 1 69 ? 14.309 -1.070 -6.839 1.00 85.00 69 GLU A O 1
ATOM 539 N N . ASP A 1 70 ? 15.487 -0.498 -5.008 1.00 74.12 70 ASP A N 1
ATOM 540 C CA . ASP A 1 70 ? 15.685 -1.880 -4.581 1.00 74.12 70 ASP A CA 1
ATOM 541 C C . ASP A 1 70 ? 14.387 -2.453 -3.980 1.00 74.12 70 ASP A C 1
ATOM 543 O O . ASP A 1 70 ? 13.591 -1.747 -3.339 1.00 74.12 70 ASP A O 1
ATOM 547 N N . LEU A 1 71 ? 14.144 -3.731 -4.265 1.00 72.88 71 LEU A N 1
ATOM 548 C CA . LEU A 1 71 ? 12.947 -4.489 -3.892 1.00 72.88 71 LEU A CA 1
ATOM 549 C C . LEU A 1 71 ? 13.379 -5.850 -3.329 1.00 72.88 71 LEU A C 1
ATOM 551 O O . LEU A 1 71 ? 12.986 -6.900 -3.853 1.00 72.88 71 LEU A O 1
ATOM 555 N N . SER A 1 72 ? 14.233 -5.832 -2.303 1.00 79.25 72 SER A N 1
ATOM 556 C CA . SER A 1 72 ? 14.699 -7.058 -1.659 1.00 79.25 72 SER A CA 1
ATOM 557 C C . SER A 1 72 ? 13.595 -7.697 -0.806 1.00 79.25 72 SER A C 1
ATOM 559 O O . SER A 1 72 ? 12.720 -7.018 -0.263 1.00 79.25 72 SER A O 1
ATOM 561 N N . ASP A 1 73 ? 13.630 -9.025 -0.679 1.00 83.44 73 ASP A N 1
ATOM 562 C CA . ASP A 1 73 ? 12.642 -9.757 0.127 1.00 83.44 73 ASP A CA 1
ATOM 563 C C . ASP A 1 73 ? 12.760 -9.414 1.616 1.00 83.44 73 ASP A C 1
ATOM 565 O O . ASP A 1 73 ? 11.745 -9.330 2.307 1.00 83.44 73 ASP A O 1
ATOM 569 N N . ASN A 1 74 ? 13.982 -9.132 2.081 1.00 84.94 74 ASN A N 1
ATOM 570 C CA . ASN A 1 74 ? 14.238 -8.680 3.446 1.00 84.94 74 ASN A CA 1
ATOM 571 C C . ASN A 1 74 ? 13.612 -7.303 3.703 1.00 84.94 74 ASN A C 1
ATOM 573 O O . ASN A 1 74 ? 12.918 -7.143 4.701 1.00 84.94 74 ASN A O 1
ATOM 577 N N . ASP A 1 75 ? 13.750 -6.342 2.780 1.00 83.12 75 ASP A N 1
ATOM 578 C CA . ASP A 1 75 ? 13.133 -5.015 2.940 1.00 83.12 75 ASP A CA 1
ATOM 579 C C . ASP A 1 75 ? 11.605 -5.102 2.991 1.00 83.12 75 ASP A C 1
ATOM 581 O O . ASP A 1 75 ? 10.949 -4.365 3.729 1.00 83.12 75 ASP A O 1
ATOM 585 N N . ILE A 1 76 ? 11.013 -6.006 2.203 1.00 86.19 76 ILE A N 1
ATOM 586 C CA . ILE A 1 76 ? 9.571 -6.267 2.242 1.00 86.19 76 ILE A CA 1
ATOM 587 C C . ILE A 1 76 ? 9.188 -6.846 3.603 1.00 86.19 76 ILE A C 1
ATOM 589 O O . ILE A 1 76 ? 8.227 -6.378 4.218 1.00 86.19 76 ILE A O 1
ATOM 593 N N . GLN A 1 77 ? 9.927 -7.843 4.086 1.00 90.06 77 GLN A N 1
ATOM 594 C CA . GLN A 1 77 ? 9.659 -8.471 5.373 1.00 90.06 77 GLN A CA 1
ATOM 595 C C . GLN A 1 77 ? 9.765 -7.468 6.528 1.00 90.06 77 GLN A C 1
ATOM 597 O O . GLN A 1 77 ? 8.838 -7.382 7.339 1.00 90.06 77 GLN A O 1
ATOM 602 N N . ASP A 1 78 ? 10.825 -6.664 6.565 1.00 90.06 78 ASP A N 1
ATOM 603 C CA . ASP A 1 78 ? 11.052 -5.652 7.596 1.00 90.06 78 ASP A CA 1
ATOM 604 C C . ASP A 1 78 ? 9.983 -4.555 7.550 1.00 90.06 78 ASP A C 1
ATOM 606 O O . ASP A 1 78 ? 9.412 -4.185 8.585 1.00 90.06 78 ASP A O 1
ATOM 610 N N . LEU A 1 79 ? 9.634 -4.078 6.350 1.00 89.81 79 LEU A N 1
ATOM 611 C CA . LEU A 1 79 ? 8.601 -3.061 6.169 1.00 89.81 79 LEU A CA 1
ATOM 612 C C . LEU A 1 79 ? 7.228 -3.558 6.629 1.00 89.81 79 LEU A C 1
ATOM 614 O O . LEU A 1 79 ? 6.532 -2.838 7.347 1.00 89.81 79 LEU A O 1
ATOM 618 N N . PHE A 1 80 ? 6.813 -4.761 6.222 1.00 91.50 80 PHE A N 1
ATOM 619 C CA . PHE A 1 80 ? 5.498 -5.296 6.585 1.00 91.50 80 PHE A CA 1
ATOM 620 C C . PHE A 1 80 ? 5.418 -5.666 8.069 1.00 91.50 80 PHE A C 1
ATOM 622 O O . PHE A 1 80 ? 4.385 -5.406 8.685 1.00 91.50 80 PHE A O 1
ATOM 629 N N . THR A 1 81 ? 6.501 -6.181 8.659 1.00 92.19 81 THR A N 1
ATOM 630 C CA . THR A 1 81 ? 6.580 -6.451 10.106 1.00 92.19 81 THR A CA 1
ATOM 631 C C . THR A 1 81 ? 6.439 -5.154 10.900 1.00 92.19 81 THR A C 1
ATOM 633 O O . THR A 1 81 ? 5.556 -5.032 11.746 1.00 92.19 81 THR A O 1
ATOM 636 N N . THR A 1 82 ? 7.230 -4.133 10.555 1.00 93.94 82 THR A N 1
ATOM 637 C CA . THR A 1 82 ? 7.166 -2.814 11.204 1.00 93.94 82 THR A CA 1
ATOM 638 C C . THR A 1 82 ? 5.788 -2.175 11.037 1.00 93.94 82 THR A C 1
ATOM 640 O O . THR A 1 82 ? 5.214 -1.638 11.984 1.00 93.94 82 THR A O 1
ATOM 643 N N . ARG A 1 83 ? 5.227 -2.240 9.825 1.00 93.75 83 ARG A N 1
ATOM 644 C CA . ARG A 1 83 ? 3.889 -1.727 9.522 1.00 93.75 83 ARG A CA 1
ATOM 645 C C . ARG A 1 83 ? 2.824 -2.403 10.379 1.00 93.75 83 ARG A C 1
ATOM 647 O O . ARG A 1 83 ? 1.997 -1.688 10.935 1.00 93.75 83 ARG A O 1
ATOM 654 N N . MET A 1 84 ? 2.842 -3.730 10.498 1.00 94.56 84 MET A N 1
ATOM 655 C CA . MET A 1 84 ? 1.860 -4.480 11.284 1.00 94.56 84 MET A CA 1
ATOM 656 C C . MET A 1 84 ? 1.831 -4.006 12.741 1.00 94.56 84 MET A C 1
ATOM 658 O O . MET A 1 84 ? 0.769 -3.628 13.232 1.00 94.56 84 MET A O 1
ATOM 662 N N . GLU A 1 85 ? 2.988 -3.954 13.403 1.00 95.38 85 GLU A N 1
ATOM 663 C CA . GLU A 1 85 ? 3.089 -3.554 14.814 1.00 95.38 85 GLU A CA 1
ATOM 664 C C . GLU A 1 85 ? 2.530 -2.144 15.059 1.00 95.38 85 GLU A C 1
ATOM 666 O O . GLU A 1 85 ? 1.742 -1.912 15.979 1.00 95.38 85 GLU A O 1
ATOM 671 N N . ILE A 1 86 ? 2.876 -1.190 14.191 1.00 96.31 86 ILE A N 1
ATOM 672 C CA . ILE A 1 86 ? 2.413 0.195 14.325 1.00 96.31 86 ILE A CA 1
ATOM 673 C C . ILE A 1 86 ? 0.924 0.333 13.978 1.00 96.31 86 ILE A C 1
ATOM 675 O O . ILE A 1 86 ? 0.195 1.075 14.646 1.00 96.31 86 ILE A O 1
ATOM 679 N N . GLU A 1 87 ? 0.443 -0.379 12.956 1.00 93.81 87 GLU A N 1
ATOM 680 C CA . GLU A 1 87 ? -0.969 -0.357 12.577 1.00 93.81 87 GLU A CA 1
ATOM 681 C C . GLU A 1 87 ? -1.864 -0.906 13.678 1.00 93.81 87 GLU A C 1
ATOM 683 O O . GLU A 1 87 ? -2.908 -0.313 13.943 1.00 93.81 87 GLU A O 1
ATOM 688 N N . LEU A 1 88 ? -1.458 -1.971 14.370 1.00 96.12 88 LEU A N 1
ATOM 689 C CA . LEU A 1 88 ? -2.245 -2.531 15.468 1.00 96.12 88 LEU A CA 1
ATOM 690 C C . LEU A 1 88 ? -2.564 -1.479 16.534 1.00 96.12 88 LEU A C 1
ATOM 692 O O . LEU A 1 88 ? -3.709 -1.395 16.980 1.00 96.12 88 LEU A O 1
ATOM 696 N N . ILE A 1 89 ? -1.613 -0.603 16.866 1.00 96.56 89 ILE A N 1
ATOM 697 C CA . ILE A 1 89 ? -1.840 0.512 17.797 1.00 96.56 89 ILE A CA 1
ATOM 698 C C . ILE A 1 89 ? -2.889 1.485 17.234 1.00 96.56 89 ILE A C 1
ATOM 700 O O . ILE A 1 89 ? -3.790 1.933 17.952 1.00 96.56 89 ILE A O 1
ATOM 704 N N . ALA A 1 90 ? -2.806 1.819 15.943 1.00 96.81 90 ALA A N 1
ATOM 705 C CA . ALA A 1 90 ? -3.768 2.706 15.295 1.00 96.81 90 ALA A CA 1
ATOM 706 C C . ALA A 1 90 ? -5.180 2.099 15.260 1.00 96.81 90 ALA A C 1
ATOM 708 O O . ALA A 1 90 ? -6.142 2.802 15.570 1.00 96.81 90 ALA A O 1
ATOM 709 N N . PHE A 1 91 ? -5.306 0.807 14.953 1.00 96.75 91 PHE A N 1
ATOM 710 C CA . PHE A 1 91 ? -6.574 0.074 14.925 1.00 96.75 91 PHE A CA 1
ATOM 711 C C . PHE A 1 91 ? -7.193 -0.078 16.318 1.00 96.75 91 PHE A C 1
ATOM 713 O O . PHE A 1 91 ? -8.387 0.166 16.491 1.00 96.75 91 PHE A O 1
ATOM 720 N N . GLN A 1 92 ? -6.385 -0.404 17.329 1.00 95.44 92 GLN A N 1
ATOM 721 C CA . GLN A 1 92 ? -6.828 -0.461 18.724 1.00 95.44 92 GLN A CA 1
ATOM 722 C C . GLN A 1 92 ? -7.341 0.889 19.226 1.00 95.44 92 GLN A C 1
ATOM 724 O O . GLN A 1 92 ? -8.275 0.925 20.012 1.00 95.44 92 GLN A O 1
ATOM 729 N N . ARG A 1 93 ? -6.762 2.008 18.783 1.00 96.69 93 ARG A N 1
ATOM 730 C CA . ARG A 1 93 ? -7.302 3.335 19.111 1.00 96.69 93 ARG A CA 1
ATOM 731 C C . ARG A 1 93 ? -8.520 3.684 18.271 1.00 96.69 93 ARG A C 1
ATOM 733 O O . ARG A 1 93 ? -9.443 4.318 18.773 1.00 96.69 93 ARG A O 1
ATOM 740 N N . ALA A 1 94 ? -8.532 3.298 16.999 1.00 97.38 94 ALA A N 1
ATOM 741 C CA . ALA A 1 94 ? -9.656 3.552 16.111 1.00 97.38 94 ALA A CA 1
ATOM 742 C C . ALA A 1 94 ? -10.937 2.897 16.632 1.00 97.38 94 ALA A C 1
ATOM 744 O O . ALA A 1 94 ? -11.973 3.547 16.635 1.00 97.38 94 ALA A O 1
ATOM 745 N N . ILE A 1 95 ? -10.872 1.669 17.154 1.00 96.31 95 ILE A N 1
ATOM 746 C CA . ILE A 1 95 ? -12.057 0.962 17.664 1.00 96.31 95 ILE A CA 1
ATOM 747 C C . ILE A 1 95 ? -12.777 1.719 18.796 1.00 96.31 95 ILE A C 1
ATOM 749 O O . ILE A 1 95 ? -14.003 1.693 18.898 1.00 96.31 95 ILE A O 1
ATOM 753 N N . GLU A 1 96 ? -12.016 2.442 19.619 1.00 94.69 96 GLU A N 1
ATOM 754 C CA . GLU A 1 96 ? -12.526 3.222 20.748 1.00 94.69 96 GLU A CA 1
ATOM 755 C C . GLU A 1 96 ? -13.130 4.563 20.285 1.00 94.69 96 GLU A C 1
ATOM 757 O O . GLU A 1 96 ? -14.033 5.089 20.932 1.00 94.69 96 GLU A O 1
ATOM 762 N N . ASN A 1 97 ? -12.676 5.098 19.145 1.00 96.88 97 ASN A N 1
ATOM 763 C CA . ASN A 1 97 ? -12.902 6.488 18.730 1.00 96.88 97 ASN A CA 1
ATOM 764 C C . ASN A 1 97 ? -13.657 6.669 17.400 1.00 96.88 97 ASN A C 1
ATOM 766 O O . ASN A 1 97 ? -14.007 7.804 17.051 1.00 96.88 97 ASN A O 1
ATOM 770 N N . ILE A 1 98 ? -13.847 5.598 16.626 1.00 97.88 98 ILE A N 1
ATOM 771 C CA . ILE A 1 98 ? -14.455 5.663 15.296 1.00 97.88 98 ILE A CA 1
ATOM 772 C C . ILE A 1 98 ? -15.917 6.103 15.391 1.00 97.88 98 ILE A C 1
ATOM 774 O O . ILE A 1 98 ? -16.675 5.610 16.233 1.00 97.88 98 ILE A O 1
ATOM 778 N N . THR A 1 99 ? -16.309 7.053 14.540 1.00 98.25 99 THR A N 1
ATOM 779 C CA . THR A 1 99 ? -17.685 7.573 14.516 1.00 98.25 99 THR A CA 1
ATOM 780 C C . THR A 1 99 ? -18.566 6.830 13.517 1.00 98.25 99 THR A C 1
ATOM 782 O O . THR A 1 99 ? -18.082 6.124 12.629 1.00 98.25 99 THR A O 1
ATOM 785 N N . VAL A 1 100 ? -19.882 7.027 13.623 1.00 97.88 100 VAL A N 1
ATOM 786 C CA . VAL A 1 100 ? -20.861 6.476 12.673 1.00 97.88 100 VAL A CA 1
ATOM 787 C C . VAL A 1 100 ? -20.601 6.993 11.253 1.00 97.88 100 VAL A C 1
ATOM 789 O O . VAL A 1 100 ? -20.687 6.239 10.286 1.00 97.88 100 VAL A O 1
ATOM 792 N N . GLU A 1 101 ? -20.207 8.259 11.108 1.00 98.31 101 GLU A N 1
ATOM 793 C CA . GLU A 1 101 ? -19.876 8.863 9.815 1.00 98.31 101 GLU A CA 1
ATOM 794 C C . GLU A 1 101 ? -18.606 8.258 9.207 1.00 98.31 101 GLU A C 1
ATOM 796 O O . GLU A 1 101 ? -18.510 8.109 7.990 1.00 98.31 101 GLU A O 1
ATOM 801 N N . GLU A 1 102 ? -17.614 7.913 10.030 1.00 98.44 102 GLU A N 1
ATOM 802 C CA . GLU A 1 102 ? -16.398 7.234 9.574 1.00 98.44 102 GLU A CA 1
ATOM 803 C C . GLU A 1 102 ? -16.666 5.773 9.206 1.00 98.44 102 GLU A C 1
ATOM 805 O O . GLU A 1 102 ? -16.167 5.319 8.176 1.00 98.44 102 GLU A O 1
ATOM 810 N N . LEU A 1 103 ? -17.511 5.067 9.965 1.00 98.50 103 LEU A N 1
ATOM 811 C CA . LEU A 1 103 ? -17.991 3.730 9.598 1.00 98.50 103 LEU A CA 1
ATOM 812 C C . LEU A 1 103 ? -18.738 3.752 8.260 1.00 98.50 103 LEU A C 1
ATOM 814 O O . LEU A 1 103 ? -18.492 2.896 7.415 1.00 98.50 103 LEU A O 1
ATOM 818 N N . LYS A 1 104 ? -19.582 4.762 8.016 1.00 98.50 104 LYS A N 1
ATOM 819 C CA . LYS A 1 104 ? -20.254 4.934 6.720 1.00 98.50 104 LYS A CA 1
ATOM 820 C C . LYS A 1 104 ? -19.257 5.156 5.578 1.00 98.50 104 LYS A C 1
ATOM 822 O O . LYS A 1 104 ? -19.416 4.590 4.505 1.00 98.50 104 LYS A O 1
ATOM 827 N N . LYS A 1 105 ? -18.191 5.934 5.805 1.00 98.62 105 LYS A N 1
ATOM 828 C CA . LYS A 1 105 ? -17.124 6.121 4.803 1.00 98.62 105 LYS A CA 1
ATOM 829 C C . LYS A 1 105 ? -16.370 4.825 4.497 1.00 98.62 105 LYS A C 1
ATOM 831 O O . LYS A 1 105 ? -15.940 4.654 3.358 1.00 98.62 105 LYS A O 1
ATOM 836 N N . LEU A 1 106 ? -16.177 3.952 5.490 1.00 98.62 106 LEU A N 1
ATOM 837 C CA . LEU A 1 106 ? -15.586 2.628 5.275 1.00 98.62 106 LEU A CA 1
ATOM 838 C C . LEU A 1 106 ? -16.512 1.747 4.434 1.00 98.62 106 LEU A C 1
ATOM 840 O O . LEU A 1 106 ? -16.048 1.169 3.459 1.00 98.62 106 LEU A O 1
ATOM 844 N N . ASP A 1 107 ? -17.804 1.710 4.753 1.00 98.62 107 ASP A N 1
ATOM 845 C CA . ASP A 1 107 ? -18.808 0.958 3.989 1.00 98.62 107 ASP A CA 1
ATOM 846 C C . ASP A 1 107 ? -18.878 1.420 2.520 1.00 98.62 107 ASP A C 1
ATOM 848 O O . ASP A 1 107 ? -18.699 0.629 1.592 1.00 98.62 107 ASP A O 1
ATOM 852 N N . ASP A 1 108 ? -18.970 2.738 2.299 1.00 98.62 108 ASP A N 1
ATOM 853 C CA . ASP A 1 108 ? -18.931 3.340 0.961 1.00 98.62 108 ASP A CA 1
ATOM 854 C C . ASP A 1 108 ? -17.635 2.991 0.203 1.00 98.62 108 ASP A C 1
ATOM 856 O O . ASP A 1 108 ? -17.637 2.847 -1.024 1.00 98.62 108 ASP A O 1
ATOM 860 N N . ASN A 1 109 ? -16.499 2.906 0.905 1.00 98.75 109 ASN A N 1
ATOM 861 C CA . ASN A 1 109 ? -15.222 2.514 0.312 1.00 98.75 109 ASN A CA 1
ATOM 862 C C . ASN A 1 109 ? -15.230 1.031 -0.099 1.00 98.75 109 ASN A C 1
ATOM 864 O O . ASN A 1 109 ? -14.817 0.721 -1.217 1.00 98.75 109 ASN A O 1
ATOM 868 N N . LEU A 1 110 ? -15.748 0.135 0.746 1.00 98.56 110 LEU A N 1
ATOM 869 C CA . LEU A 1 110 ? -15.843 -1.299 0.460 1.00 98.56 110 LEU A CA 1
ATOM 870 C C . LEU A 1 110 ? -16.723 -1.581 -0.765 1.00 98.56 110 LEU A C 1
ATOM 872 O O . LEU A 1 110 ? -16.316 -2.333 -1.656 1.00 98.56 110 LEU A O 1
ATOM 876 N N . GLU A 1 111 ? -17.881 -0.927 -0.877 1.00 98.56 111 GLU A N 1
ATOM 877 C CA . GLU A 1 111 ? -18.758 -1.091 -2.044 1.00 98.56 111 GLU A CA 1
ATOM 878 C C . GLU A 1 111 ? -18.124 -0.533 -3.328 1.00 98.56 111 GLU A C 1
ATOM 880 O O . GLU A 1 111 ? -18.198 -1.161 -4.391 1.00 98.56 111 GLU A O 1
ATOM 885 N N . LYS A 1 112 ? -17.397 0.590 -3.243 1.00 98.50 112 LYS A N 1
ATOM 886 C CA . LYS A 1 112 ? -16.594 1.095 -4.371 1.00 98.50 112 LYS A CA 1
ATOM 887 C C . LYS A 1 112 ? -15.480 0.123 -4.756 1.00 98.50 112 LYS A C 1
ATOM 889 O O . LYS A 1 112 ? -15.242 -0.071 -5.947 1.00 98.50 112 LYS A O 1
ATOM 894 N N . THR A 1 113 ? -14.828 -0.514 -3.784 1.00 97.38 113 THR A N 1
ATOM 895 C CA . THR A 1 113 ? -13.760 -1.497 -4.031 1.00 97.38 113 THR A CA 1
ATOM 896 C C . THR A 1 113 ? -14.315 -2.708 -4.766 1.00 97.38 113 THR A C 1
ATOM 898 O O . THR A 1 113 ? -13.778 -3.118 -5.794 1.00 97.38 113 THR A O 1
ATOM 901 N N . LYS A 1 114 ? -15.461 -3.222 -4.321 1.00 97.38 114 LYS A N 1
ATOM 902 C CA . LYS A 1 114 ? -16.188 -4.312 -4.980 1.00 97.38 114 LYS A CA 1
ATOM 903 C C . LYS A 1 114 ? -16.566 -3.977 -6.425 1.00 97.38 114 LYS A C 1
ATOM 905 O O . LYS A 1 114 ? -16.392 -4.813 -7.314 1.00 97.38 114 LYS A O 1
ATOM 910 N N . ALA A 1 115 ? -17.053 -2.762 -6.682 1.00 97.44 115 ALA A N 1
ATOM 911 C CA . ALA A 1 115 ? -17.351 -2.298 -8.037 1.00 97.44 115 ALA A CA 1
ATOM 912 C C . ALA A 1 115 ? -16.083 -2.205 -8.907 1.00 97.44 115 ALA A C 1
ATOM 914 O O . ALA A 1 115 ? -16.073 -2.720 -10.026 1.00 97.44 115 ALA A O 1
ATOM 915 N N . ALA A 1 116 ? -14.997 -1.636 -8.374 1.00 94.56 116 ALA A N 1
ATOM 916 C CA . ALA A 1 116 ? -13.717 -1.511 -9.072 1.00 94.56 116 ALA A CA 1
ATOM 917 C C . ALA A 1 116 ? -13.095 -2.879 -9.409 1.00 94.56 116 ALA A C 1
ATOM 919 O O . ALA A 1 116 ? -12.565 -3.061 -10.507 1.00 94.56 116 ALA A O 1
ATOM 920 N N . ILE A 1 117 ? -13.218 -3.872 -8.518 1.00 92.88 117 ILE A N 1
ATOM 921 C CA . ILE A 1 117 ? -12.784 -5.255 -8.775 1.00 92.88 117 ILE A CA 1
ATOM 922 C C . ILE A 1 117 ? -13.568 -5.879 -9.932 1.00 92.88 117 ILE A C 1
ATOM 924 O O . ILE A 1 117 ? -12.961 -6.466 -10.832 1.00 92.88 117 ILE A O 1
ATOM 928 N N . ARG A 1 118 ? -14.899 -5.716 -9.959 1.00 93.44 118 ARG A N 1
ATOM 929 C CA . ARG A 1 118 ? -15.748 -6.203 -11.064 1.00 93.44 118 ARG A CA 1
ATOM 930 C C . ARG A 1 118 ? -15.392 -5.536 -12.394 1.00 93.44 118 ARG A C 1
ATOM 932 O O . ARG A 1 118 ? -15.319 -6.216 -13.414 1.00 93.44 118 ARG A O 1
ATOM 939 N N . ALA A 1 119 ? -15.128 -4.231 -12.368 1.00 92.38 119 ALA A N 1
ATOM 940 C CA . ALA A 1 119 ? -14.748 -3.442 -13.537 1.00 92.38 119 ALA A CA 1
ATOM 941 C C . ALA A 1 119 ? -13.270 -3.605 -13.951 1.00 92.38 119 ALA A C 1
ATOM 943 O O . ALA A 1 119 ? -12.868 -3.090 -14.993 1.00 92.38 119 ALA A O 1
ATOM 944 N N . LYS A 1 120 ? -12.460 -4.340 -13.170 1.00 88.50 120 LYS A N 1
ATOM 945 C CA . LYS A 1 120 ? -11.007 -4.512 -13.374 1.00 88.50 120 LYS A CA 1
ATOM 946 C C . LYS A 1 120 ? -10.234 -3.184 -13.375 1.00 88.50 120 LYS A C 1
ATOM 948 O O . LYS A 1 120 ? -9.227 -3.024 -14.067 1.00 88.50 120 LYS A O 1
ATOM 953 N N . GLU A 1 121 ? -10.680 -2.221 -12.573 1.00 86.44 121 GLU A N 1
ATOM 954 C CA . GLU A 1 121 ? -10.057 -0.901 -12.443 1.00 86.44 121 GLU A CA 1
ATOM 955 C C . GLU A 1 121 ? -8.897 -0.927 -11.438 1.00 86.44 121 GLU A C 1
ATOM 957 O O . GLU A 1 121 ? -8.957 -0.351 -10.357 1.00 86.44 121 GLU A O 1
ATOM 962 N N . HIS A 1 122 ? -7.806 -1.599 -11.800 1.00 82.56 122 HIS A N 1
ATOM 963 C CA . HIS A 1 122 ? -6.639 -1.848 -10.941 1.00 82.56 122 HIS A CA 1
ATOM 964 C C . HIS A 1 122 ? -6.100 -0.625 -10.178 1.00 82.56 122 HIS A C 1
ATOM 966 O O . HIS A 1 122 ? -5.814 -0.711 -8.986 1.00 82.56 122 HIS A O 1
ATOM 972 N N . PHE A 1 123 ? -5.990 0.534 -10.837 1.00 79.75 123 PHE A N 1
ATOM 973 C CA . PHE A 1 123 ? -5.546 1.768 -10.174 1.00 79.75 123 PHE A CA 1
ATOM 974 C C . PHE A 1 123 ? -6.549 2.248 -9.126 1.00 79.75 123 PHE A C 1
ATOM 976 O O . PHE A 1 123 ? -6.147 2.679 -8.046 1.00 79.75 123 PHE A O 1
ATOM 983 N N . LYS A 1 124 ? -7.846 2.132 -9.428 1.00 87.69 124 LYS A N 1
ATOM 984 C CA . LYS A 1 124 ? -8.916 2.514 -8.512 1.00 87.69 124 LYS A CA 1
ATOM 985 C C . LYS A 1 124 ? -8.955 1.594 -7.297 1.00 87.69 124 LYS A C 1
ATOM 987 O O . LYS A 1 124 ? -9.121 2.086 -6.189 1.00 87.69 124 LYS A O 1
ATOM 992 N N . ILE A 1 125 ? -8.738 0.291 -7.488 1.00 90.94 125 ILE A N 1
ATOM 993 C CA . ILE A 1 125 ? -8.645 -0.676 -6.387 1.00 90.94 125 ILE A CA 1
ATOM 994 C C . ILE A 1 125 ? -7.526 -0.274 -5.418 1.00 90.94 125 ILE A C 1
ATOM 996 O O . ILE A 1 125 ? -7.773 -0.156 -4.223 1.00 90.94 125 ILE A O 1
ATOM 1000 N N . THR A 1 126 ? -6.320 0.013 -5.926 1.00 86.81 126 THR A N 1
ATOM 1001 C CA . THR A 1 126 ? -5.193 0.444 -5.080 1.00 86.81 126 THR A CA 1
ATOM 1002 C C . THR A 1 126 ? -5.481 1.765 -4.353 1.00 86.81 126 THR A C 1
ATOM 1004 O O . THR A 1 126 ? -5.156 1.901 -3.176 1.00 86.81 126 THR A O 1
ATOM 1007 N N . GLU A 1 127 ? -6.115 2.736 -5.017 1.00 90.12 127 GLU A N 1
ATOM 1008 C CA . GLU A 1 127 ? -6.527 4.000 -4.387 1.00 90.12 127 GLU A CA 1
ATOM 1009 C C . GLU A 1 127 ? -7.523 3.770 -3.238 1.00 90.12 127 GLU A C 1
ATOM 1011 O O . GLU A 1 127 ? -7.402 4.377 -2.171 1.00 90.12 127 GLU A O 1
ATOM 1016 N N . LEU A 1 128 ? -8.500 2.885 -3.446 1.00 95.44 128 LEU A N 1
ATOM 1017 C CA . LEU A 1 128 ? -9.531 2.578 -2.459 1.00 95.44 128 LEU A CA 1
ATOM 1018 C C . LEU A 1 128 ? -8.972 1.808 -1.261 1.00 95.44 128 LEU A C 1
ATOM 1020 O O . LEU A 1 128 ? -9.290 2.179 -0.134 1.00 95.44 128 LEU A O 1
ATOM 1024 N N . ASP A 1 129 ? -8.087 0.839 -1.495 1.00 94.50 129 ASP A N 1
ATOM 1025 C CA . ASP A 1 129 ? -7.343 0.111 -0.461 1.00 94.50 129 ASP A CA 1
ATOM 1026 C C . ASP A 1 129 ? -6.545 1.074 0.443 1.00 94.50 129 ASP A C 1
ATOM 1028 O O . ASP A 1 129 ? -6.683 1.053 1.667 1.00 94.50 129 ASP A O 1
ATOM 1032 N N . ILE A 1 130 ? -5.799 2.021 -0.139 1.00 92.88 130 ILE A N 1
ATOM 1033 C CA . ILE A 1 130 ? -5.127 3.086 0.628 1.00 92.88 130 ILE A CA 1
ATOM 1034 C C . ILE A 1 130 ? -6.153 3.917 1.411 1.00 92.88 130 ILE A C 1
ATOM 1036 O O . ILE A 1 130 ? -5.960 4.205 2.595 1.00 92.88 130 ILE A O 1
ATOM 1040 N N . GLY A 1 131 ? -7.254 4.298 0.762 1.00 96.56 131 GLY A N 1
ATOM 1041 C CA . GLY A 1 131 ? -8.331 5.074 1.371 1.00 96.56 131 GLY A CA 1
ATOM 1042 C C . GLY A 1 131 ? -8.948 4.399 2.598 1.00 96.56 131 GLY A C 1
ATOM 1043 O O . GLY A 1 131 ? -9.166 5.077 3.603 1.00 96.56 131 GLY A O 1
ATOM 1044 N N . PHE A 1 132 ? -9.174 3.084 2.540 1.00 98.31 132 PHE A N 1
ATOM 1045 C CA . PHE A 1 132 ? -9.715 2.281 3.636 1.00 98.31 132 PHE A CA 1
ATOM 1046 C C . PHE A 1 132 ? -8.841 2.408 4.889 1.00 98.31 132 PHE A C 1
ATOM 1048 O O . PHE A 1 132 ? -9.303 2.862 5.939 1.00 98.31 132 PHE A O 1
ATOM 1055 N N . HIS A 1 133 ? -7.544 2.128 4.753 1.00 97.44 133 HIS A N 1
ATOM 1056 C CA . HIS A 1 133 ? -6.590 2.226 5.857 1.00 97.44 133 HIS A CA 1
ATOM 1057 C C . HIS A 1 133 ? -6.450 3.661 6.400 1.00 97.44 133 HIS A C 1
ATOM 1059 O O . HIS A 1 133 ? -6.436 3.871 7.615 1.00 97.44 133 HIS A O 1
ATOM 1065 N N . LEU A 1 134 ? -6.416 4.677 5.526 1.00 97.88 134 LEU A N 1
ATOM 1066 C CA . LEU A 1 134 ? -6.303 6.081 5.943 1.00 97.88 134 LEU A CA 1
ATOM 1067 C C . LEU A 1 134 ? -7.490 6.563 6.786 1.00 97.88 134 LEU A C 1
ATOM 1069 O O . LEU A 1 134 ? -7.293 7.400 7.671 1.00 97.88 134 LEU A O 1
ATOM 1073 N N . ILE A 1 135 ? -8.708 6.079 6.519 1.00 98.50 135 ILE A N 1
ATOM 1074 C CA . ILE A 1 135 ? -9.883 6.396 7.346 1.00 98.50 135 ILE A CA 1
ATOM 1075 C C . ILE A 1 135 ? -9.658 5.882 8.774 1.00 98.50 135 ILE A C 1
ATOM 1077 O O . ILE A 1 135 ? -9.834 6.633 9.734 1.00 98.50 135 ILE A O 1
ATOM 1081 N N . ILE A 1 136 ? -9.175 4.648 8.917 1.00 98.19 136 ILE A N 1
ATOM 1082 C CA . ILE A 1 136 ? -8.947 4.005 10.217 1.00 98.19 136 ILE A CA 1
ATOM 1083 C C . ILE A 1 136 ? -7.805 4.686 10.978 1.00 98.19 136 ILE A C 1
ATOM 1085 O O . ILE A 1 136 ? -7.940 5.001 12.160 1.00 98.19 136 ILE A O 1
ATOM 1089 N N . TYR A 1 137 ? -6.697 5.014 10.309 1.00 98.25 137 TYR A N 1
ATOM 1090 C CA . TYR A 1 137 ? -5.601 5.729 10.967 1.00 98.25 137 TYR A CA 1
ATOM 1091 C C . TYR A 1 137 ? -6.042 7.097 11.501 1.00 98.25 137 TYR A C 1
ATOM 1093 O O . TYR A 1 137 ? -5.596 7.507 12.572 1.00 98.25 137 TYR A O 1
ATOM 1101 N N . LYS A 1 138 ? -6.929 7.812 10.792 1.00 98.38 138 LYS A N 1
ATOM 1102 C CA . LYS A 1 138 ? -7.513 9.076 11.282 1.00 98.38 138 LYS A CA 1
ATOM 1103 C C . LYS A 1 138 ? -8.438 8.853 12.478 1.00 98.38 138 LYS A C 1
ATOM 1105 O O . LYS A 1 138 ? -8.428 9.661 13.412 1.00 98.38 138 LYS A O 1
ATOM 1110 N N . ALA A 1 139 ? -9.183 7.749 12.477 1.00 98.31 139 ALA A N 1
ATOM 1111 C CA . ALA A 1 139 ? -10.032 7.348 13.592 1.00 98.31 139 ALA A CA 1
ATOM 1112 C C . ALA A 1 139 ? -9.236 7.086 14.883 1.00 98.31 139 ALA A C 1
ATOM 1114 O O . ALA A 1 139 ? -9.789 7.243 15.962 1.00 98.31 139 ALA A O 1
ATOM 1115 N N . SER A 1 140 ? -7.922 6.821 14.821 1.00 97.88 140 SER A N 1
ATOM 1116 C CA . SER A 1 140 ? -7.065 6.693 16.019 1.00 97.88 140 SER A CA 1
ATOM 1117 C C . SER A 1 140 ? -6.966 7.960 16.891 1.00 97.88 140 SER A C 1
ATOM 1119 O O . SER A 1 140 ? -6.467 7.900 18.020 1.00 97.88 140 SER A O 1
ATOM 1121 N N . ARG A 1 141 ? -7.381 9.126 16.366 1.00 98.25 141 ARG A N 1
ATOM 1122 C CA . ARG A 1 141 ? -7.249 10.454 17.004 1.00 98.25 141 ARG A CA 1
ATOM 1123 C C . ARG A 1 141 ? -5.818 10.796 17.428 1.00 98.25 141 ARG A C 1
ATOM 1125 O O . ARG A 1 141 ? -5.599 11.533 18.384 1.00 98.25 141 ARG A O 1
ATOM 1132 N N . SER A 1 142 ? -4.823 10.273 16.712 1.00 98.31 142 SER A N 1
ATOM 1133 C CA . SER A 1 142 ? -3.413 10.586 16.938 1.00 98.31 142 SER A CA 1
ATOM 1134 C C . SER A 1 142 ? -2.762 11.088 15.662 1.00 98.31 142 SER A C 1
ATOM 1136 O O . SER A 1 142 ? -2.552 10.334 14.713 1.00 98.31 142 SER A O 1
ATOM 1138 N N . LYS A 1 143 ? -2.389 12.373 15.652 1.00 97.50 143 LYS A N 1
ATOM 1139 C CA . LYS A 1 143 ? -1.652 12.984 14.535 1.00 97.50 143 LYS A CA 1
ATOM 1140 C C . LYS A 1 143 ? -0.315 12.277 14.285 1.00 97.50 143 LYS A C 1
ATOM 1142 O O . LYS A 1 143 ? 0.070 12.094 13.131 1.00 97.50 143 LYS A O 1
ATOM 1147 N N . SER A 1 144 ? 0.366 11.865 15.356 1.00 97.75 144 SER A N 1
ATOM 1148 C CA . SER A 1 144 ? 1.635 11.137 15.267 1.00 97.75 144 SER A CA 1
ATOM 1149 C C . SER A 1 144 ? 1.440 9.758 14.629 1.00 97.75 144 SER A C 1
ATOM 1151 O O . SER A 1 144 ? 2.053 9.475 13.601 1.00 97.75 144 SER A O 1
ATOM 1153 N N . LEU A 1 145 ? 0.499 8.949 15.142 1.00 97.00 145 LEU A N 1
ATOM 1154 C CA . LEU A 1 145 ? 0.233 7.617 14.580 1.00 97.00 145 LEU A CA 1
ATOM 1155 C C . LEU A 1 145 ? -0.250 7.698 13.136 1.00 97.00 145 LEU A C 1
ATOM 1157 O O . LEU A 1 145 ? 0.235 6.940 12.304 1.00 97.00 145 LEU A O 1
ATOM 1161 N N . PHE A 1 146 ? -1.142 8.640 12.814 1.00 98.00 146 PHE A N 1
ATOM 1162 C CA . PHE A 1 146 ? -1.583 8.854 11.437 1.00 98.00 146 PHE A CA 1
ATOM 1163 C C . PHE A 1 146 ? -0.399 9.101 10.496 1.00 98.00 146 PHE A C 1
ATOM 1165 O O . PHE A 1 146 ? -0.329 8.500 9.427 1.00 98.00 146 PHE A O 1
ATOM 1172 N N . THR A 1 147 ? 0.541 9.958 10.902 1.00 96.56 147 THR A N 1
ATOM 1173 C CA . THR A 1 147 ? 1.710 10.311 10.086 1.00 96.56 147 THR A CA 1
ATOM 1174 C C . THR A 1 147 ? 2.615 9.101 9.862 1.00 96.56 147 THR A C 1
ATOM 1176 O O . THR A 1 147 ? 2.975 8.815 8.722 1.00 96.56 147 THR A O 1
ATOM 1179 N N . VAL A 1 148 ? 2.938 8.357 10.924 1.00 97.12 148 VAL A N 1
ATOM 1180 C CA . VAL A 1 148 ? 3.800 7.169 10.827 1.00 97.12 148 VAL A CA 1
ATOM 1181 C C . VAL A 1 148 ? 3.125 6.062 10.010 1.00 97.12 148 VAL A C 1
ATOM 1183 O O . VAL A 1 148 ? 3.729 5.558 9.065 1.00 97.12 148 VAL A O 1
ATOM 1186 N N . CYS A 1 149 ? 1.857 5.739 10.291 1.00 96.56 149 CYS A N 1
ATOM 1187 C CA . CYS A 1 149 ? 1.107 4.720 9.547 1.00 96.56 149 CYS A CA 1
ATOM 1188 C C . CYS A 1 149 ? 0.987 5.082 8.065 1.00 96.56 149 CYS A C 1
ATOM 1190 O O . CYS A 1 149 ? 1.219 4.239 7.201 1.00 96.56 149 CYS A O 1
ATOM 1192 N N . LYS A 1 150 ? 0.675 6.348 7.753 1.00 94.12 150 LYS A N 1
ATOM 1193 C CA . LYS A 1 150 ? 0.619 6.823 6.369 1.00 94.12 150 LYS A CA 1
ATOM 1194 C C . LYS A 1 150 ? 1.970 6.656 5.678 1.00 94.12 150 LYS A C 1
ATOM 1196 O O . LYS A 1 150 ? 2.002 6.137 4.571 1.00 94.12 150 LYS A O 1
ATOM 1201 N N . ASN A 1 151 ? 3.072 7.048 6.314 1.00 90.62 151 ASN A N 1
ATOM 1202 C CA . ASN A 1 151 ? 4.402 6.932 5.715 1.00 90.62 151 ASN A CA 1
ATOM 1203 C C . ASN A 1 151 ? 4.802 5.472 5.456 1.00 90.62 151 ASN A C 1
ATOM 1205 O O . ASN A 1 151 ? 5.390 5.184 4.415 1.00 90.62 151 ASN A O 1
ATOM 1209 N N . LEU A 1 152 ? 4.470 4.551 6.365 1.00 91.81 152 LEU A N 1
ATOM 1210 C CA . LEU A 1 152 ? 4.696 3.113 6.173 1.00 91.81 152 LEU A CA 1
ATOM 1211 C C . LEU A 1 152 ? 3.806 2.559 5.051 1.00 91.81 152 LEU A C 1
ATOM 1213 O O . LEU A 1 152 ? 4.295 1.897 4.139 1.00 91.81 152 LEU A O 1
ATOM 1217 N N . SER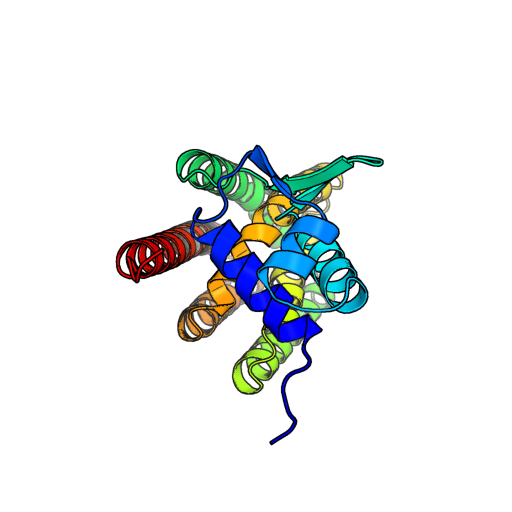 A 1 153 ? 2.515 2.903 5.045 1.00 90.00 153 SER A N 1
ATOM 1218 C CA . SER A 1 153 ? 1.580 2.542 3.972 1.00 90.00 153 SER A CA 1
ATOM 1219 C C . SER A 1 153 ? 2.061 3.056 2.607 1.00 90.00 153 SER A C 1
ATOM 1221 O O . SER A 1 153 ? 2.079 2.305 1.632 1.00 90.00 153 SER A O 1
ATOM 1223 N N . ASP A 1 154 ? 2.549 4.296 2.540 1.00 85.31 154 ASP A N 1
ATOM 1224 C CA . ASP A 1 154 ? 3.063 4.924 1.320 1.00 85.31 154 ASP A CA 1
ATOM 1225 C C . ASP A 1 154 ? 4.333 4.249 0.777 1.00 85.31 154 ASP A C 1
ATOM 1227 O O . ASP A 1 154 ? 4.634 4.382 -0.411 1.00 85.31 154 ASP A O 1
ATOM 1231 N N . GLN A 1 155 ? 5.109 3.563 1.620 1.00 84.06 155 GLN A N 1
ATOM 1232 C CA . GLN A 1 155 ? 6.252 2.752 1.185 1.00 84.06 155 GLN A CA 1
ATOM 1233 C C . GLN A 1 155 ? 5.804 1.426 0.565 1.00 84.06 155 GLN A C 1
ATOM 1235 O O . GLN A 1 155 ? 6.510 0.875 -0.275 1.00 84.06 155 GLN A O 1
ATOM 1240 N N . THR A 1 156 ? 4.602 0.945 0.905 1.00 83.69 156 THR A N 1
ATOM 1241 C CA . THR A 1 156 ? 4.048 -0.282 0.316 1.00 83.69 156 THR A CA 1
ATOM 1242 C C . THR A 1 156 ? 3.424 -0.081 -1.070 1.00 83.69 156 THR A C 1
ATOM 1244 O O . THR A 1 156 ? 3.193 -1.061 -1.772 1.00 83.69 156 THR A O 1
ATOM 1247 N N . ILE A 1 157 ? 3.179 1.162 -1.508 1.00 79.12 157 ILE A N 1
ATOM 1248 C CA . ILE A 1 157 ? 2.509 1.476 -2.790 1.00 79.12 157 ILE A CA 1
ATOM 1249 C C . ILE A 1 157 ? 3.214 0.819 -3.984 1.00 79.12 157 ILE A C 1
ATOM 1251 O O . ILE A 1 157 ? 2.547 0.209 -4.827 1.00 79.12 157 ILE A O 1
ATOM 1255 N N . LYS A 1 158 ? 4.554 0.874 -4.017 1.00 74.31 158 LYS A N 1
ATOM 1256 C CA . LYS A 1 158 ? 5.370 0.267 -5.083 1.00 74.31 158 LYS A CA 1
ATOM 1257 C C . LYS A 1 158 ? 5.106 -1.237 -5.239 1.00 74.31 158 LYS A C 1
ATOM 1259 O O . LYS A 1 158 ? 5.127 -1.765 -6.351 1.00 74.31 158 LYS A O 1
ATOM 1264 N N . TYR A 1 159 ? 4.743 -1.893 -4.137 1.00 77.50 159 TYR A N 1
ATOM 1265 C CA . TYR A 1 159 ? 4.398 -3.308 -4.074 1.00 77.50 159 TYR A CA 1
ATOM 1266 C C . TYR A 1 159 ? 2.912 -3.597 -4.324 1.00 77.50 159 TYR A C 1
ATOM 1268 O O . TYR A 1 159 ? 2.587 -4.562 -5.012 1.00 77.50 159 TYR A O 1
ATOM 1276 N N . ARG A 1 160 ? 1.990 -2.758 -3.827 1.00 75.12 160 ARG A N 1
ATOM 1277 C CA . ARG A 1 160 ? 0.532 -2.960 -3.985 1.00 75.12 160 ARG A CA 1
ATOM 1278 C C . ARG A 1 160 ? 0.106 -3.021 -5.444 1.00 75.12 160 ARG A C 1
ATOM 1280 O O . ARG A 1 160 ? -0.746 -3.824 -5.813 1.00 75.12 160 ARG A O 1
ATOM 1287 N N . HIS A 1 161 ? 0.742 -2.231 -6.305 1.00 72.12 161 HIS A N 1
ATOM 1288 C CA . HIS A 1 161 ? 0.472 -2.310 -7.735 1.00 72.12 161 HIS A CA 1
ATOM 1289 C C . HIS A 1 161 ? 0.876 -3.663 -8.348 1.00 72.12 161 HIS A C 1
ATOM 1291 O O . HIS A 1 161 ? 0.336 -4.026 -9.391 1.00 72.12 161 HIS A O 1
ATOM 1297 N N . SER A 1 162 ? 1.783 -4.428 -7.729 1.00 71.81 162 SER A N 1
ATOM 1298 C CA . SER A 1 162 ? 2.179 -5.759 -8.206 1.00 71.81 162 SER A CA 1
ATOM 1299 C C . SER A 1 162 ? 1.089 -6.792 -7.954 1.00 71.81 162 SER A C 1
ATOM 1301 O O . SER A 1 162 ? 0.900 -7.661 -8.796 1.00 71.81 162 SER A O 1
ATOM 1303 N N . LEU A 1 163 ? 0.271 -6.625 -6.910 1.00 73.12 163 LEU A N 1
ATOM 1304 C CA . LEU A 1 163 ? -0.911 -7.466 -6.675 1.00 73.12 163 LEU A CA 1
ATOM 1305 C C . LEU A 1 163 ? -1.921 -7.397 -7.832 1.00 73.12 163 LEU A C 1
ATOM 1307 O O . LEU A 1 163 ? -2.637 -8.357 -8.091 1.00 73.12 163 LEU A O 1
ATOM 1311 N N . ASN A 1 164 ? -1.936 -6.308 -8.612 1.00 73.06 164 ASN A N 1
ATOM 1312 C CA . ASN A 1 164 ? -2.772 -6.214 -9.815 1.00 73.06 164 ASN A CA 1
ATOM 1313 C C . ASN A 1 164 ? -2.415 -7.233 -10.908 1.00 73.06 164 ASN A C 1
ATOM 1315 O O . ASN A 1 164 ? -3.213 -7.426 -11.823 1.00 73.06 164 ASN A O 1
ATOM 1319 N N . LEU A 1 165 ? -1.252 -7.885 -10.824 1.00 69.19 165 LEU A N 1
ATOM 1320 C CA . LEU A 1 165 ? -0.879 -8.975 -11.725 1.00 69.19 165 LEU A CA 1
ATOM 1321 C C . LEU A 1 165 ? -1.693 -10.250 -11.456 1.00 69.19 165 LEU A C 1
ATOM 1323 O O . LEU A 1 165 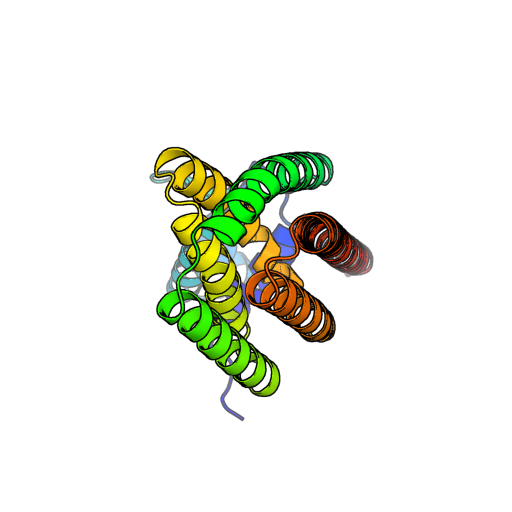? -1.792 -11.105 -12.333 1.00 69.19 165 LEU A O 1
ATOM 1327 N N . VAL A 1 166 ? -2.304 -10.372 -10.272 1.00 76.00 166 VAL A N 1
ATOM 1328 C CA . VAL A 1 166 ? -3.048 -11.558 -9.851 1.00 76.00 166 VAL A CA 1
ATOM 1329 C C . VAL A 1 166 ? -4.406 -11.140 -9.287 1.00 76.00 166 VAL A C 1
ATOM 1331 O O . VAL A 1 166 ? -4.567 -10.814 -8.117 1.00 76.00 166 VAL A O 1
ATOM 1334 N N . GLN A 1 167 ? -5.420 -11.148 -10.156 1.00 73.38 167 GLN A N 1
ATOM 1335 C CA . GLN A 1 167 ? -6.723 -10.544 -9.862 1.00 73.38 167 GLN A CA 1
ATOM 1336 C C . GLN A 1 167 ? -7.458 -11.170 -8.659 1.00 73.38 167 GLN A C 1
ATOM 1338 O O . GLN A 1 167 ? -8.168 -10.450 -7.958 1.00 73.38 167 GLN A O 1
ATOM 1343 N N . HIS A 1 168 ? -7.329 -12.481 -8.420 1.00 81.88 168 HIS A N 1
ATOM 1344 C CA . HIS A 1 168 ? -8.088 -13.151 -7.355 1.00 81.88 168 HIS A CA 1
ATOM 1345 C C . HIS A 1 168 ? -7.707 -12.657 -5.951 1.00 81.88 168 HIS A C 1
ATOM 1347 O O . HIS A 1 168 ? -8.595 -12.546 -5.109 1.00 81.88 168 HIS A O 1
ATOM 1353 N N . LEU A 1 169 ? -6.454 -12.233 -5.749 1.00 85.62 169 LEU A N 1
ATOM 1354 C CA . LEU A 1 169 ? -5.955 -11.733 -4.463 1.00 85.62 169 LEU A CA 1
ATOM 1355 C C . LEU A 1 169 ? -6.732 -10.504 -3.975 1.00 85.62 169 LEU A C 1
ATOM 1357 O O . LEU A 1 169 ? -6.949 -10.335 -2.780 1.00 85.62 169 LEU A O 1
ATOM 1361 N N . TRP A 1 170 ? -7.223 -9.657 -4.888 1.00 87.44 170 TRP A N 1
ATOM 1362 C CA . TRP A 1 170 ? -8.043 -8.505 -4.502 1.00 87.44 170 TRP A CA 1
ATOM 1363 C C . TRP A 1 170 ? -9.417 -8.896 -3.958 1.00 87.44 170 TRP A C 1
ATOM 1365 O O . TRP A 1 170 ? -9.954 -8.180 -3.116 1.00 87.44 170 TRP A O 1
ATOM 1375 N N . ASN A 1 171 ? -9.991 -10.019 -4.402 1.00 90.75 171 ASN A N 1
ATOM 1376 C CA . ASN A 1 171 ? -11.236 -10.510 -3.810 1.00 90.75 171 ASN A CA 1
ATOM 1377 C C . ASN A 1 171 ? -11.002 -10.980 -2.372 1.00 90.75 171 ASN A C 1
ATOM 1379 O O . ASN A 1 171 ? -11.828 -10.700 -1.509 1.00 90.75 171 ASN A O 1
ATOM 1383 N N . GLU A 1 172 ? -9.884 -11.656 -2.113 1.00 91.88 172 GLU A N 1
ATOM 1384 C CA . GLU A 1 172 ? -9.515 -12.139 -0.778 1.00 91.88 172 GLU A CA 1
ATOM 1385 C C . GLU A 1 172 ? -9.232 -10.979 0.182 1.00 91.88 172 GLU A C 1
ATOM 1387 O O . GLU A 1 172 ? -9.843 -10.908 1.249 1.00 91.88 172 GLU A O 1
ATOM 1392 N N . LEU A 1 173 ? -8.422 -10.004 -0.244 1.00 91.69 173 LEU A N 1
ATOM 1393 C CA . LEU A 1 173 ? -8.146 -8.791 0.534 1.00 91.69 173 LEU A CA 1
ATOM 1394 C C . LEU A 1 173 ? -9.424 -7.986 0.816 1.00 91.69 173 LEU A C 1
ATOM 1396 O O . LEU A 1 173 ? -9.607 -7.498 1.930 1.00 91.69 173 LEU A O 1
ATOM 1400 N N . LEU A 1 174 ? -10.358 -7.905 -0.142 1.00 95.69 174 LEU A N 1
ATOM 1401 C CA . LEU A 1 174 ? -11.666 -7.290 0.102 1.00 95.69 174 LEU A CA 1
ATOM 1402 C C . LEU A 1 174 ? -12.448 -8.037 1.197 1.00 95.69 174 LEU A C 1
ATOM 1404 O O . LEU A 1 174 ? -13.047 -7.394 2.058 1.00 95.69 174 LEU A O 1
ATOM 1408 N N . GLN A 1 175 ? -12.451 -9.376 1.201 1.00 97.06 175 GLN A N 1
ATOM 1409 C CA . GLN A 1 175 ? -13.115 -10.138 2.268 1.00 97.06 175 GLN A CA 1
ATOM 1410 C C . GLN A 1 175 ? -12.479 -9.882 3.638 1.00 97.06 175 GLN A C 1
ATOM 1412 O O . GLN A 1 175 ? -13.181 -9.837 4.648 1.00 97.06 175 GLN A O 1
ATOM 1417 N N . GLU A 1 176 ? -11.165 -9.689 3.697 1.00 96.81 176 GLU A N 1
ATOM 1418 C CA . GLU A 1 176 ? -10.469 -9.330 4.934 1.00 96.81 176 GLU A CA 1
ATOM 1419 C C . GLU A 1 176 ? -10.820 -7.924 5.409 1.00 96.81 176 GLU A C 1
ATOM 1421 O O . GLU A 1 176 ? -11.130 -7.744 6.586 1.00 96.81 176 GLU A O 1
ATOM 1426 N N . HIS A 1 177 ? -10.865 -6.941 4.508 1.00 97.88 177 HIS A N 1
ATOM 1427 C CA . HIS A 1 177 ? -11.319 -5.591 4.844 1.00 97.88 177 HIS A CA 1
ATOM 1428 C C . HIS A 1 177 ? -12.766 -5.576 5.349 1.00 97.88 177 HIS A C 1
ATOM 1430 O O . HIS A 1 177 ? -13.061 -4.880 6.320 1.00 97.88 177 HIS A O 1
ATOM 1436 N N . ILE A 1 178 ? -13.658 -6.390 4.771 1.00 98.31 178 ILE A N 1
ATOM 1437 C CA . ILE A 1 178 ? -15.032 -6.566 5.272 1.00 98.31 178 ILE A CA 1
ATOM 1438 C C . ILE A 1 178 ? -15.024 -7.139 6.697 1.00 98.31 178 ILE A C 1
ATOM 1440 O O . ILE A 1 178 ? -15.743 -6.637 7.561 1.00 98.31 178 ILE A O 1
ATOM 1444 N N . LYS A 1 179 ? -14.197 -8.154 6.981 1.00 98.00 179 LYS A N 1
ATOM 1445 C CA . LYS A 1 179 ? -14.069 -8.717 8.338 1.00 98.00 179 LYS A CA 1
ATOM 1446 C C . LYS A 1 179 ? -13.569 -7.670 9.331 1.00 98.00 179 LYS A C 1
ATOM 1448 O O . LYS A 1 179 ? -14.137 -7.550 10.410 1.00 98.00 179 LYS A O 1
ATOM 1453 N N . ILE A 1 180 ? -12.556 -6.888 8.961 1.00 97.69 180 ILE A N 1
ATOM 1454 C CA . ILE A 1 180 ? -12.038 -5.775 9.771 1.00 97.69 180 ILE A CA 1
ATOM 1455 C C . ILE A 1 180 ? -13.139 -4.742 10.041 1.00 97.69 180 ILE A C 1
ATOM 1457 O O . ILE A 1 180 ? -13.336 -4.313 11.174 1.00 97.69 180 ILE A O 1
ATOM 1461 N N . TYR A 1 181 ? -13.891 -4.349 9.014 1.00 98.25 181 TYR A N 1
ATOM 1462 C CA . TYR A 1 181 ? -15.010 -3.422 9.166 1.00 98.25 181 TYR A CA 1
ATOM 1463 C C . TYR A 1 181 ? -16.055 -3.947 10.164 1.00 98.25 181 TYR A C 1
ATOM 1465 O O . TYR A 1 181 ? -16.498 -3.208 11.044 1.00 98.25 181 TYR A O 1
ATOM 1473 N N . GLN A 1 182 ? -16.384 -5.240 10.102 1.00 97.69 182 GLN A N 1
ATOM 1474 C CA . GLN A 1 182 ? -17.291 -5.872 11.062 1.00 97.69 182 GLN A CA 1
ATOM 1475 C C . GLN A 1 182 ? -16.763 -5.798 12.500 1.00 97.69 182 GLN A C 1
ATOM 1477 O O . GLN A 1 182 ? -17.548 -5.530 13.409 1.00 97.69 182 GLN A O 1
ATOM 1482 N N . THR A 1 183 ? -15.458 -5.993 12.733 1.00 96.69 183 THR A N 1
ATOM 1483 C CA . THR A 1 183 ? -14.903 -5.887 14.095 1.00 96.69 183 THR A CA 1
ATOM 1484 C C . THR A 1 183 ? -14.938 -4.458 14.634 1.00 96.69 183 THR A C 1
ATOM 1486 O O . THR A 1 183 ? -15.124 -4.270 15.838 1.00 96.69 183 THR A O 1
ATOM 1489 N N . LEU A 1 184 ? -14.819 -3.450 13.761 1.00 96.12 184 LEU A N 1
ATOM 1490 C CA . LEU A 1 184 ? -14.976 -2.039 14.128 1.00 96.12 184 LEU A CA 1
ATOM 1491 C C . LEU A 1 184 ? -16.422 -1.701 14.517 1.00 96.12 184 LEU A C 1
ATOM 1493 O O . LEU A 1 184 ? -16.623 -0.952 15.471 1.00 96.12 184 LEU A O 1
ATOM 1497 N N . ILE A 1 185 ? -17.422 -2.281 13.840 1.00 96.44 185 ILE A N 1
ATOM 1498 C CA . ILE A 1 185 ? -18.840 -2.121 14.211 1.00 96.44 185 ILE A CA 1
ATOM 1499 C C . ILE A 1 185 ? -19.113 -2.728 15.588 1.00 96.44 185 ILE A C 1
ATOM 1501 O O . ILE A 1 185 ? -19.724 -2.084 16.438 1.00 96.44 185 ILE A O 1
ATOM 1505 N N . THR A 1 186 ? -18.668 -3.967 15.818 1.00 95.94 186 THR A N 1
ATOM 1506 C CA . THR A 1 186 ? -18.935 -4.676 17.080 1.00 95.94 186 THR A CA 1
ATOM 1507 C C . THR A 1 186 ? -18.050 -4.204 18.230 1.00 95.94 186 THR A C 1
ATOM 1509 O O . THR A 1 186 ? -18.235 -4.653 19.357 1.00 95.94 186 THR A O 1
ATOM 1512 N N . LYS A 1 187 ? -17.075 -3.330 17.951 1.00 93.69 187 LYS A N 1
ATOM 1513 C CA . LYS A 1 187 ? -16.060 -2.839 18.892 1.00 93.69 187 LYS A CA 1
ATOM 1514 C C . LYS A 1 187 ? -15.312 -3.951 19.642 1.00 93.69 187 LYS A C 1
ATOM 1516 O O . LYS A 1 187 ? -14.887 -3.777 20.781 1.00 93.69 187 LYS A O 1
ATOM 1521 N N . ASP A 1 188 ? -15.107 -5.089 18.981 1.00 93.50 188 ASP A N 1
ATOM 1522 C CA . ASP A 1 188 ? -14.386 -6.231 19.549 1.00 93.50 188 ASP A CA 1
ATOM 1523 C C . ASP A 1 188 ? -12.873 -6.044 19.357 1.00 93.50 188 ASP A C 1
ATOM 1525 O O . ASP A 1 188 ? -12.325 -6.266 18.269 1.00 93.50 188 ASP A O 1
ATOM 1529 N N . LYS A 1 189 ? -12.197 -5.585 20.416 1.00 93.12 189 LYS A N 1
ATOM 1530 C CA . LYS A 1 189 ? -10.769 -5.236 20.386 1.00 93.12 189 LYS A CA 1
ATOM 1531 C C . LYS A 1 189 ? -9.889 -6.446 20.096 1.00 93.12 189 LYS A C 1
ATOM 1533 O O . LYS A 1 189 ? -9.001 -6.361 19.249 1.00 93.12 189 LYS A O 1
ATOM 1538 N N . GLU A 1 190 ? -10.149 -7.576 20.744 1.00 94.25 190 GLU A N 1
ATOM 1539 C CA . GLU A 1 190 ? -9.354 -8.787 20.546 1.00 94.25 190 GLU A CA 1
ATOM 1540 C C . GLU A 1 190 ? -9.522 -9.352 19.138 1.00 94.25 190 GLU A C 1
ATOM 1542 O O . GLU A 1 190 ? -8.541 -9.696 18.473 1.00 94.25 190 GLU A O 1
ATOM 1547 N N . LYS A 1 191 ? -10.766 -9.422 18.653 1.00 95.25 191 LYS A N 1
ATOM 1548 C CA . LYS A 1 191 ? -11.041 -9.892 17.296 1.00 95.25 191 LYS A CA 1
ATOM 1549 C C . LYS A 1 191 ? -10.461 -8.944 16.256 1.00 95.25 191 LYS A C 1
ATOM 1551 O O . LYS A 1 191 ? -9.957 -9.423 15.243 1.00 95.25 191 LYS A O 1
ATOM 1556 N N . THR A 1 192 ? -10.469 -7.635 16.509 1.00 93.62 192 THR A N 1
ATOM 1557 C CA . THR A 1 192 ? -9.819 -6.648 15.634 1.00 93.62 192 THR A CA 1
ATOM 1558 C C . THR A 1 192 ? -8.325 -6.915 15.529 1.00 93.62 192 THR A C 1
ATOM 1560 O O . THR A 1 192 ? -7.825 -7.028 14.416 1.00 93.62 192 THR A O 1
ATOM 1563 N N . ILE A 1 193 ? -7.624 -7.094 16.654 1.00 94.81 193 ILE A N 1
ATOM 1564 C CA . ILE A 1 193 ? -6.180 -7.383 16.656 1.00 94.81 193 ILE A CA 1
ATOM 1565 C C . ILE A 1 193 ? -5.889 -8.638 15.830 1.00 94.81 193 ILE A C 1
ATOM 1567 O O . ILE A 1 193 ? -5.113 -8.572 14.883 1.00 94.81 193 ILE A O 1
ATOM 1571 N N . ARG A 1 194 ? -6.581 -9.751 16.113 1.00 96.25 194 ARG A N 1
ATOM 1572 C CA . ARG A 1 194 ? -6.398 -11.007 15.365 1.00 96.25 194 ARG A CA 1
ATOM 1573 C C . ARG A 1 194 ? -6.654 -10.832 13.865 1.00 96.25 194 ARG A C 1
ATOM 1575 O O . ARG A 1 194 ? -5.878 -11.315 13.048 1.00 96.25 194 ARG A O 1
ATOM 1582 N N . THR A 1 195 ? -7.726 -10.128 13.500 1.00 96.62 195 THR A N 1
ATOM 1583 C CA . THR A 1 195 ? -8.120 -9.941 12.094 1.00 96.62 195 THR A CA 1
ATOM 1584 C C . THR A 1 195 ? -7.130 -9.048 11.343 1.00 96.62 195 THR A C 1
ATOM 1586 O O . THR A 1 195 ? -6.771 -9.355 10.210 1.00 96.62 195 THR A O 1
ATOM 1589 N N . VAL A 1 196 ? -6.654 -7.969 11.970 1.00 95.25 196 VAL A N 1
ATOM 1590 C CA . VAL A 1 196 ? -5.690 -7.034 11.370 1.00 95.25 196 VAL A CA 1
ATOM 1591 C C . VAL A 1 196 ? -4.311 -7.676 11.230 1.00 95.25 196 VAL A C 1
ATOM 1593 O O . VAL A 1 196 ? -3.699 -7.543 10.173 1.00 95.25 196 VAL A O 1
ATOM 1596 N N . SER A 1 197 ? -3.845 -8.421 12.239 1.00 95.50 197 SER A N 1
ATOM 1597 C CA . SER A 1 197 ? -2.594 -9.185 12.149 1.00 95.50 197 SER A CA 1
ATOM 1598 C C . SER A 1 197 ? -2.637 -10.190 11.000 1.00 95.50 197 SER A C 1
ATOM 1600 O O . SER A 1 197 ? -1.707 -10.242 10.197 1.00 95.50 197 SER A O 1
ATOM 1602 N N . GLN A 1 198 ? -3.738 -10.940 10.869 1.00 95.44 198 GLN A N 1
ATOM 1603 C CA . GLN A 1 198 ? -3.894 -11.900 9.778 1.00 95.44 198 GLN A CA 1
ATOM 1604 C C . GLN A 1 198 ? -3.895 -11.210 8.410 1.00 95.44 198 GLN A C 1
ATOM 1606 O O . GLN A 1 198 ? -3.206 -11.659 7.501 1.00 95.44 198 GLN A O 1
ATOM 1611 N N . HIS A 1 199 ? -4.623 -10.099 8.279 1.00 94.69 199 HIS A N 1
ATOM 1612 C CA . HIS A 1 199 ? -4.662 -9.309 7.050 1.00 94.69 199 HIS A CA 1
ATOM 1613 C C . HIS A 1 199 ? -3.274 -8.786 6.649 1.00 94.69 199 HIS A C 1
ATOM 1615 O O . HIS A 1 199 ? -2.880 -8.879 5.488 1.00 94.69 199 HIS A O 1
ATOM 1621 N N . ALA A 1 200 ? -2.503 -8.259 7.605 1.00 92.44 200 ALA A N 1
ATOM 1622 C CA . ALA A 1 200 ? -1.152 -7.771 7.341 1.00 92.44 200 ALA A CA 1
ATOM 1623 C C . ALA A 1 200 ? -0.212 -8.899 6.881 1.00 92.44 200 ALA A C 1
ATOM 1625 O O . ALA A 1 200 ? 0.571 -8.699 5.948 1.00 92.44 200 ALA A O 1
ATOM 1626 N N . LEU A 1 201 ? -0.324 -10.081 7.499 1.00 9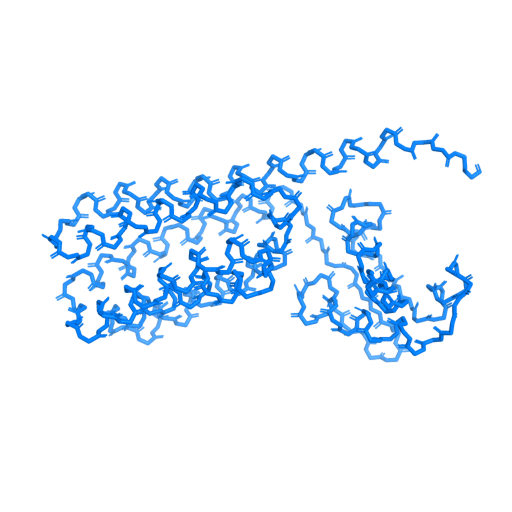2.31 201 LEU A N 1
ATOM 1627 C CA . LEU A 1 201 ? 0.440 -11.269 7.123 1.00 92.31 201 LEU A CA 1
ATOM 1628 C C . LEU A 1 201 ? 0.067 -11.758 5.717 1.00 92.31 201 LEU A C 1
ATOM 1630 O O . LEU A 1 201 ? 0.950 -11.909 4.877 1.00 92.31 201 LEU A O 1
ATOM 1634 N N . HIS A 1 202 ? -1.226 -11.912 5.426 1.00 92.44 202 HIS A N 1
ATOM 1635 C CA . HIS A 1 202 ? -1.702 -12.312 4.101 1.00 92.44 202 HIS A CA 1
ATOM 1636 C C . HIS A 1 202 ? -1.296 -11.312 3.017 1.00 92.44 202 HIS A C 1
ATOM 1638 O O . HIS A 1 202 ? -0.809 -11.713 1.966 1.00 92.44 202 HIS A O 1
ATOM 1644 N N . ALA A 1 203 ? -1.402 -10.005 3.277 1.00 89.50 203 ALA A N 1
ATOM 1645 C CA . ALA A 1 203 ? -0.959 -8.985 2.331 1.00 89.50 203 ALA A CA 1
ATOM 1646 C C . ALA A 1 203 ? 0.543 -9.103 2.001 1.00 89.50 203 ALA A C 1
ATOM 1648 O O . ALA A 1 203 ? 0.930 -8.918 0.843 1.00 89.50 203 ALA A O 1
ATOM 1649 N N . LYS A 1 204 ? 1.384 -9.431 2.994 1.00 90.94 204 LYS A N 1
ATOM 1650 C CA . LYS A 1 204 ? 2.813 -9.718 2.787 1.00 90.94 204 LYS A CA 1
ATOM 1651 C C . LYS A 1 204 ? 3.003 -10.989 1.959 1.00 90.94 204 LYS A C 1
ATOM 1653 O O . LYS A 1 204 ? 3.747 -10.967 0.982 1.00 90.94 204 LYS A O 1
ATOM 1658 N N . ASP A 1 205 ? 2.347 -12.081 2.336 1.00 90.38 205 ASP A N 1
ATOM 1659 C CA . ASP A 1 205 ? 2.540 -13.389 1.704 1.00 90.38 205 ASP A CA 1
ATOM 1660 C C . ASP A 1 205 ? 2.062 -13.390 0.249 1.00 90.38 205 ASP A C 1
ATOM 1662 O O . ASP A 1 205 ? 2.794 -13.830 -0.636 1.00 90.38 205 ASP A O 1
ATOM 1666 N N . HIS A 1 206 ? 0.911 -12.772 -0.025 1.00 88.62 206 HIS A N 1
ATOM 1667 C CA . HIS A 1 206 ? 0.403 -12.536 -1.376 1.00 88.62 206 HIS A CA 1
ATOM 1668 C C . HIS A 1 206 ? 1.398 -11.753 -2.231 1.00 88.62 206 HIS A C 1
ATOM 1670 O O . HIS A 1 206 ? 1.653 -12.100 -3.384 1.00 88.62 206 HIS A O 1
ATOM 1676 N N . LEU A 1 207 ? 1.997 -10.699 -1.675 1.00 86.06 207 LEU A N 1
ATOM 1677 C CA . LEU A 1 207 ? 3.022 -9.943 -2.382 1.00 86.06 207 LEU A CA 1
ATOM 1678 C C . LEU A 1 207 ? 4.244 -10.816 -2.690 1.00 86.06 207 LEU A C 1
ATOM 1680 O O . LEU A 1 207 ? 4.710 -10.820 -3.828 1.00 86.06 207 LEU A O 1
ATOM 1684 N N . MET A 1 208 ? 4.756 -11.549 -1.701 1.00 86.56 208 MET A N 1
ATOM 1685 C CA . MET A 1 208 ? 5.917 -12.420 -1.887 1.00 86.56 208 MET A CA 1
ATOM 1686 C C . MET A 1 208 ? 5.648 -13.514 -2.925 1.00 86.56 208 MET A C 1
ATOM 1688 O O . MET A 1 208 ? 6.510 -13.783 -3.760 1.00 86.56 208 MET A O 1
ATOM 1692 N N . GLU A 1 209 ? 4.452 -14.105 -2.930 1.00 85.75 209 GLU A N 1
ATOM 1693 C CA . GLU A 1 209 ? 4.042 -15.093 -3.928 1.00 85.75 209 GLU A CA 1
ATOM 1694 C C . GLU A 1 209 ? 4.030 -14.494 -5.338 1.00 85.75 209 GLU A C 1
ATOM 1696 O O . GLU A 1 209 ? 4.627 -15.057 -6.261 1.00 85.75 209 GLU A O 1
ATOM 1701 N N . VAL A 1 210 ? 3.413 -13.318 -5.500 1.00 82.94 210 VAL A N 1
ATOM 1702 C CA . VAL A 1 210 ? 3.389 -12.606 -6.782 1.00 82.94 210 VAL A CA 1
ATOM 1703 C C . VAL A 1 210 ? 4.807 -12.317 -7.258 1.00 82.94 210 VAL A C 1
ATOM 1705 O O . VAL A 1 210 ? 5.123 -12.593 -8.413 1.00 82.94 210 VAL A O 1
ATOM 1708 N N . LEU A 1 211 ? 5.674 -11.793 -6.390 1.00 80.00 211 LEU A N 1
ATOM 1709 C CA . LEU A 1 211 ? 7.059 -11.491 -6.747 1.00 80.00 211 LEU A CA 1
ATOM 1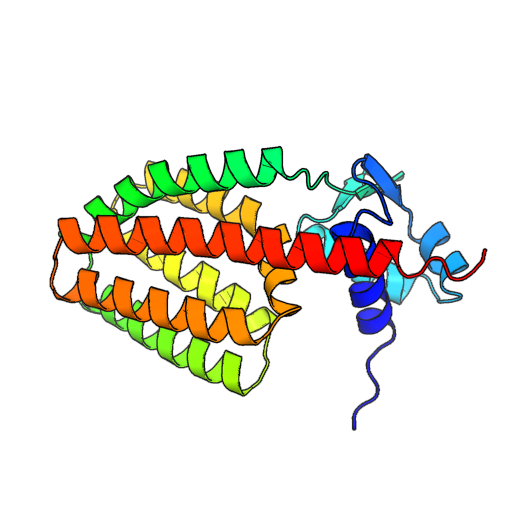710 C C . LEU A 1 211 ? 7.839 -12.751 -7.112 1.00 80.00 211 LEU A C 1
ATOM 1712 O O . LEU A 1 211 ? 8.559 -12.739 -8.105 1.00 80.00 211 LEU A O 1
ATOM 1716 N N . LYS A 1 212 ? 7.666 -13.850 -6.371 1.00 82.81 212 LYS A N 1
ATOM 1717 C CA . LYS A 1 212 ? 8.316 -15.130 -6.666 1.00 82.81 212 LYS A CA 1
ATOM 1718 C C . LYS A 1 212 ? 7.908 -15.659 -8.038 1.00 82.81 212 LYS A C 1
ATOM 1720 O O . LYS A 1 212 ? 8.786 -16.016 -8.819 1.00 82.81 212 LYS A O 1
ATOM 1725 N N . LYS A 1 213 ? 6.607 -15.654 -8.346 1.00 78.19 213 LYS A N 1
ATOM 1726 C CA . LYS A 1 213 ? 6.076 -16.080 -9.648 1.00 78.19 213 LYS A CA 1
ATOM 1727 C C . LYS A 1 213 ? 6.586 -15.198 -10.784 1.00 78.19 213 LYS A C 1
ATOM 1729 O O . LYS A 1 213 ? 7.040 -15.677 -11.813 1.00 78.19 213 LYS A O 1
ATOM 1734 N N . VAL A 1 214 ? 6.540 -13.888 -10.583 1.00 73.88 214 VAL A N 1
ATOM 1735 C CA . VAL A 1 214 ? 6.969 -12.909 -11.582 1.00 73.88 214 VAL A CA 1
ATOM 1736 C C . VAL A 1 214 ? 8.476 -13.034 -11.845 1.00 73.88 214 VAL A C 1
ATOM 1738 O O . VAL A 1 214 ? 8.887 -13.065 -13.003 1.00 73.88 214 VAL A O 1
ATOM 1741 N N . ARG A 1 215 ? 9.297 -13.202 -10.800 1.00 75.69 215 ARG A N 1
ATOM 1742 C CA . ARG A 1 215 ? 10.735 -13.488 -10.926 1.00 75.69 215 ARG A CA 1
ATOM 1743 C C . ARG A 1 215 ? 10.984 -14.814 -11.646 1.00 75.69 215 ARG A C 1
ATOM 1745 O O . ARG A 1 215 ? 11.763 -14.823 -12.591 1.00 75.69 215 ARG A O 1
ATOM 1752 N N . SER A 1 216 ? 10.315 -15.910 -11.268 1.00 74.81 216 SER A N 1
ATOM 1753 C CA . SER A 1 216 ? 10.497 -17.206 -11.944 1.00 74.81 216 SER A CA 1
ATOM 1754 C C . SER A 1 216 ? 10.126 -17.146 -13.422 1.00 74.81 216 SER A C 1
ATOM 1756 O O . SER A 1 216 ? 10.874 -17.649 -14.255 1.00 74.81 216 SER A O 1
ATOM 1758 N N . ASP A 1 217 ? 9.024 -16.472 -13.760 1.00 67.56 217 ASP A N 1
ATOM 1759 C CA . ASP A 1 217 ? 8.582 -16.310 -15.145 1.00 67.56 217 ASP A CA 1
ATOM 1760 C C . ASP A 1 217 ? 9.607 -15.495 -15.956 1.00 67.56 217 ASP A C 1
ATOM 1762 O O . ASP A 1 217 ? 9.883 -15.821 -17.110 1.00 67.56 217 ASP A O 1
ATOM 1766 N N . ALA A 1 218 ? 10.224 -14.474 -15.352 1.00 60.28 218 ALA A N 1
ATOM 1767 C CA . ALA A 1 218 ? 11.280 -13.687 -15.986 1.00 60.28 218 ALA A CA 1
ATOM 1768 C C . ALA A 1 218 ? 12.571 -14.487 -16.222 1.00 60.28 218 ALA A C 1
ATOM 1770 O O . ALA A 1 218 ? 13.165 -14.344 -17.286 1.00 60.28 218 ALA A O 1
ATOM 1771 N N . PHE A 1 219 ? 12.972 -15.348 -15.280 1.00 53.16 219 PHE A N 1
ATOM 1772 C CA . PHE A 1 219 ? 14.129 -16.240 -15.445 1.00 53.16 219 PHE A CA 1
ATOM 1773 C C . PHE A 1 219 ? 13.851 -17.415 -1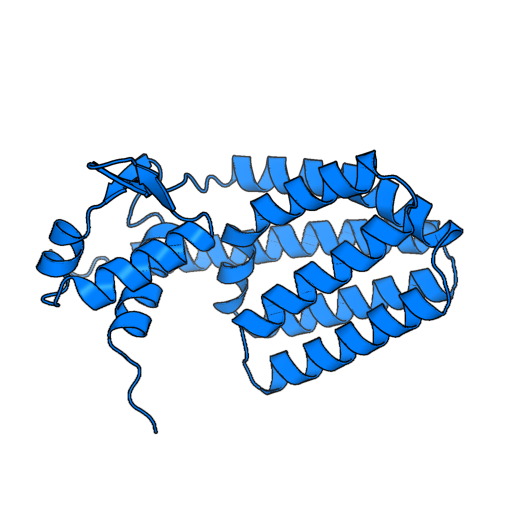6.393 1.00 53.16 219 PHE A C 1
ATOM 1775 O O . PHE A 1 219 ? 14.772 -17.918 -17.017 1.00 53.16 219 PHE A O 1
ATOM 1782 N N . SER A 1 220 ? 12.591 -17.834 -16.552 1.00 48.00 220 SER A N 1
ATOM 1783 C CA . SER A 1 220 ? 12.210 -18.855 -17.541 1.00 48.00 220 SER A CA 1
ATOM 1784 C C . SER A 1 220 ? 12.154 -18.326 -18.979 1.00 48.00 220 SER A C 1
ATOM 1786 O O . SER A 1 220 ? 12.175 -19.110 -19.922 1.00 48.00 220 SER A O 1
ATOM 1788 N N . ARG A 1 221 ? 12.109 -16.999 -19.157 1.00 44.81 221 ARG A N 1
ATOM 1789 C CA . ARG A 1 221 ? 12.241 -16.322 -20.454 1.00 44.81 221 ARG A CA 1
ATOM 1790 C C . ARG A 1 221 ? 13.707 -16.011 -20.757 1.00 44.81 221 ARG A C 1
ATOM 1792 O O . ARG A 1 221 ? 14.044 -14.874 -21.091 1.00 44.81 221 ARG A O 1
ATOM 1799 N N . GLU A 1 222 ? 14.571 -17.019 -20.667 1.00 36.91 222 GLU A N 1
ATOM 1800 C CA . GLU A 1 222 ? 15.848 -17.029 -21.389 1.00 36.91 222 GLU A CA 1
ATOM 1801 C C . GLU A 1 222 ? 15.577 -17.232 -22.893 1.00 36.91 222 GLU A C 1
ATOM 1803 O O . GLU A 1 222 ? 15.988 -18.215 -23.496 1.00 36.91 222 GLU A O 1
ATOM 1808 N N . ASP A 1 223 ? 14.849 -16.300 -23.511 1.00 33.34 223 ASP A N 1
ATOM 1809 C CA . ASP A 1 223 ? 14.810 -16.181 -24.965 1.00 33.34 223 ASP A CA 1
ATOM 1810 C C . ASP A 1 223 ? 15.837 -15.120 -25.370 1.00 33.34 223 ASP A C 1
ATOM 1812 O O . ASP A 1 223 ? 15.592 -13.917 -25.261 1.00 33.34 223 ASP A O 1
ATOM 1816 N N . PHE A 1 224 ? 17.006 -15.632 -25.763 1.00 35.34 224 PHE A N 1
ATOM 1817 C CA . PHE A 1 224 ? 17.990 -15.085 -26.700 1.00 35.34 224 PHE A CA 1
ATOM 1818 C C . PHE A 1 224 ? 18.134 -13.553 -26.767 1.00 35.34 224 PHE A C 1
ATOM 1820 O O . PHE A 1 224 ? 17.378 -12.861 -27.451 1.00 35.34 224 PHE A O 1
ATOM 1827 N N . PHE A 1 225 ? 19.221 -13.059 -26.170 1.00 33.53 225 PHE A N 1
ATOM 1828 C CA . PHE A 1 225 ? 20.067 -12.070 -26.842 1.00 33.53 225 PHE A CA 1
ATOM 1829 C C . PHE A 1 225 ? 21.273 -12.787 -27.444 1.00 33.53 225 PHE A C 1
ATOM 1831 O O . PHE A 1 225 ? 21.800 -13.694 -26.760 1.00 33.53 225 PHE A O 1
#

Solvent-accessible surface area (backbone atoms only — not comparable to full-atom values): 12028 Å² total; per-residue (Å²): 134,83,81,78,51,68,33,58,54,50,32,53,51,54,51,50,32,45,69,38,44,77,44,41,51,71,38,75,46,40,49,65,63,54,12,61,75,68,74,49,64,50,65,41,38,45,56,22,52,51,50,38,31,75,42,58,48,26,47,80,39,89,99,68,36,28,33,29,49,72,82,53,70,64,59,51,50,53,51,49,52,56,40,42,62,55,43,47,57,27,51,62,36,13,48,80,54,56,46,73,71,56,52,48,53,44,52,56,38,51,56,50,34,55,50,25,58,74,69,64,36,57,71,57,34,55,53,37,55,53,48,50,54,52,54,43,29,58,26,29,76,35,74,66,56,29,52,54,50,48,56,50,54,63,66,43,47,50,52,56,64,53,48,60,81,44,68,69,57,57,58,54,51,48,53,45,51,51,52,45,52,50,26,49,74,72,51,38,61,68,58,33,50,56,47,50,54,49,46,49,50,49,57,48,51,54,45,52,51,49,43,51,52,46,29,51,54,54,67,71,57,76,72,80,132

Sequence (225 aa):
MKAESLRTKVYKSLRIDIVTGKIRGGTRVTENEIANSLNVSRTPVREALQKLSQEKLLTAIPKAGYMVEDLSDNDIQDLFTTRMEIELIAFQRAIENITVEELKKLDDNLEKTKAAIRAKEHFKITELDIGFHLIIYKASRSKSLFTVCKNLSDQTIKYRHSLNLVQHLWNELLQEHIKIYQTLITKDKEKTIRTVSQHALHAKDHLMEVLKKVRSDAFSREDFF

Nearest PDB structures (foldseek):
  7u5q-assembly2_B  TM=6.338E-01  e=8.376E-12  Brucella melitensis ATCC 23457
  4p9f-assembly1_A  TM=6.028E-01  e=2.340E-11  Escherichia coli UMEA 3718-1
  7xp0-assembly1_A-2  TM=6.440E-01  e=1.739E-10  Pseudomonas aeruginosa PAO1
  7xp1-assembly1_A-2  TM=6.395E-01  e=1.502E-10  Pseudomonas aeruginosa PAO1
  4p9f-assembly1_B  TM=6.341E-01  e=8.321E-10  Escherichia coli UMEA 3718-1